Protein AF-A0A9P7Y951-F1 (afdb_monomer)

Structure (mmCIF, N/CA/C/O backbone):
data_AF-A0A9P7Y951-F1
#
_entry.id   AF-A0A9P7Y951-F1
#
loop_
_atom_site.group_PDB
_atom_site.id
_atom_site.type_symbol
_atom_site.label_atom_id
_atom_site.label_alt_id
_atom_site.label_comp_id
_atom_site.label_asym_id
_atom_site.label_entity_id
_atom_site.label_seq_id
_atom_site.pdbx_PDB_ins_code
_atom_site.Cartn_x
_atom_site.Cartn_y
_atom_site.Cartn_z
_atom_site.occupancy
_atom_site.B_iso_or_equiv
_atom_site.auth_seq_id
_atom_site.auth_comp_id
_atom_site.auth_asym_id
_atom_site.auth_atom_id
_atom_site.pdbx_PDB_model_num
ATOM 1 N N . MET A 1 1 ? -30.901 -18.298 35.289 1.00 34.69 1 MET A N 1
ATOM 2 C CA . MET A 1 1 ? -30.938 -18.881 33.930 1.00 34.69 1 MET A CA 1
ATOM 3 C C . MET A 1 1 ? -29.779 -18.284 33.144 1.00 34.69 1 MET A C 1
ATOM 5 O O . MET A 1 1 ? -29.754 -17.078 32.960 1.00 34.69 1 MET A O 1
ATOM 9 N N . ARG A 1 2 ? -28.757 -19.088 32.827 1.00 27.09 2 ARG A N 1
ATOM 10 C CA . ARG A 1 2 ? -27.560 -18.671 32.074 1.00 27.09 2 ARG A CA 1
ATOM 11 C C . ARG A 1 2 ? -27.831 -18.859 30.575 1.00 27.09 2 ARG A C 1
ATOM 13 O O . ARG A 1 2 ? -28.238 -19.965 30.222 1.00 27.09 2 ARG A O 1
ATOM 20 N N . PRO A 1 3 ? -27.599 -17.866 29.703 1.00 32.34 3 PRO A N 1
ATOM 21 C CA . PRO A 1 3 ? -27.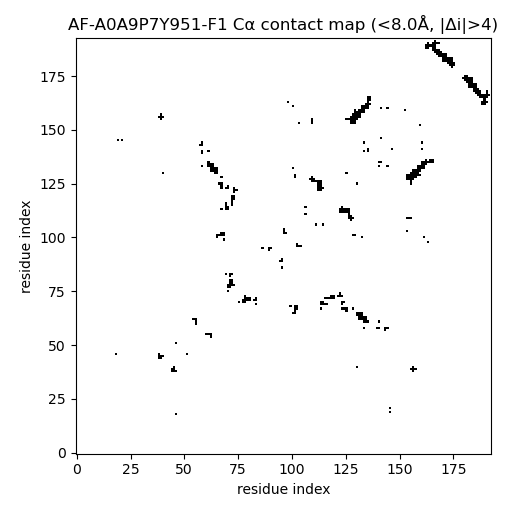638 -18.099 28.268 1.00 32.34 3 PRO A CA 1
ATOM 22 C C . PRO A 1 3 ? -26.341 -18.799 27.837 1.00 32.34 3 PRO A C 1
ATOM 24 O O . PRO A 1 3 ? -25.239 -18.321 28.103 1.00 32.34 3 PRO A O 1
ATOM 27 N N . GLN A 1 4 ? -26.487 -19.973 27.226 1.00 32.53 4 GLN A N 1
ATOM 28 C CA . GLN A 1 4 ? -25.408 -20.712 26.576 1.00 32.53 4 GLN A CA 1
ATOM 29 C C . GLN A 1 4 ? -25.112 -20.057 25.221 1.00 32.53 4 GLN A C 1
ATOM 31 O O . GLN A 1 4 ? -25.974 -20.010 24.348 1.00 32.53 4 GLN A O 1
ATOM 36 N N . LEU A 1 5 ? -23.890 -19.553 25.053 1.00 33.91 5 LEU A N 1
ATOM 37 C CA . LEU A 1 5 ? -23.330 -19.188 23.754 1.00 33.91 5 LEU A CA 1
ATOM 38 C C . LEU A 1 5 ? -22.872 -20.477 23.059 1.00 33.91 5 LEU A C 1
ATOM 40 O O . LEU A 1 5 ? -21.947 -21.136 23.532 1.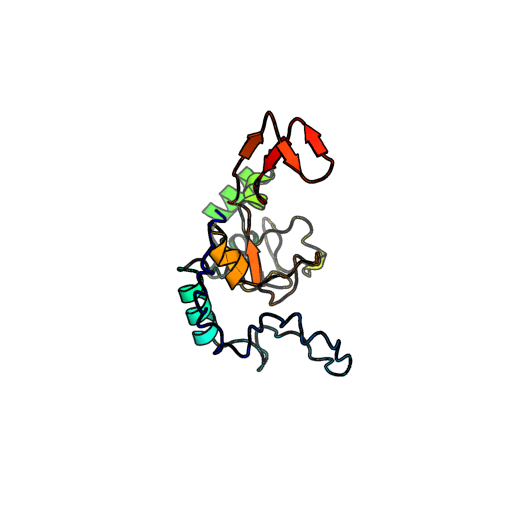00 33.91 5 LEU A O 1
ATOM 44 N N . LEU A 1 6 ? -23.525 -20.844 21.954 1.00 27.81 6 LEU A N 1
ATOM 45 C CA . LEU A 1 6 ? -22.989 -21.841 21.027 1.00 27.81 6 LEU A CA 1
ATOM 46 C C . LEU A 1 6 ? -21.744 -21.258 20.335 1.00 27.81 6 LEU A C 1
ATOM 48 O O . LEU A 1 6 ? -21.840 -20.174 19.754 1.00 27.81 6 LEU A O 1
ATOM 52 N N . PRO A 1 7 ? -20.596 -21.955 20.332 1.00 35.00 7 PRO A N 1
ATOM 53 C CA . PRO A 1 7 ? -19.464 -21.545 19.524 1.00 35.00 7 PRO A CA 1
ATOM 54 C C . PRO A 1 7 ? -19.737 -21.934 18.066 1.00 35.00 7 PRO A C 1
ATOM 56 O O . PRO A 1 7 ? -19.790 -23.113 17.712 1.00 35.00 7 PRO A O 1
ATOM 59 N N . LEU A 1 8 ? -19.919 -20.927 17.212 1.00 29.33 8 LEU A N 1
ATOM 60 C CA . LEU A 1 8 ? -19.879 -21.075 15.760 1.00 29.33 8 LEU A CA 1
ATOM 61 C C . LEU A 1 8 ? -18.427 -21.378 15.353 1.00 29.33 8 LEU A C 1
ATOM 63 O O . LEU A 1 8 ? -17.641 -20.485 15.048 1.00 29.33 8 LEU A O 1
ATOM 67 N N . PHE A 1 9 ? -18.052 -22.655 15.378 1.00 33.31 9 PHE A N 1
ATOM 68 C CA . PHE A 1 9 ? -16.837 -23.131 14.727 1.00 33.31 9 PHE A CA 1
ATOM 69 C C . PHE A 1 9 ? -17.078 -23.166 13.213 1.00 33.31 9 PHE A C 1
ATOM 71 O O . PHE A 1 9 ? -17.487 -24.184 12.659 1.00 33.31 9 PHE A O 1
ATOM 78 N N . LEU A 1 10 ? -16.840 -22.042 12.530 1.00 31.94 10 LEU A N 1
ATOM 79 C CA . LEU A 1 10 ? -16.632 -22.063 11.084 1.00 31.94 10 LEU A CA 1
ATOM 80 C C . LEU A 1 10 ? -15.207 -22.575 10.838 1.00 31.94 10 LEU A C 1
ATOM 82 O O . LEU A 1 10 ? -14.229 -21.850 11.015 1.00 31.94 10 LEU A O 1
ATOM 86 N N . ALA A 1 11 ? -15.091 -23.853 10.482 1.00 34.53 11 ALA A N 1
ATOM 87 C CA . ALA A 1 11 ? -13.836 -24.459 10.066 1.00 34.53 11 ALA A CA 1
ATOM 88 C C . ALA A 1 11 ? -13.322 -23.757 8.796 1.00 34.53 11 ALA A C 1
ATOM 90 O O . ALA A 1 11 ? -13.906 -23.868 7.718 1.00 34.53 11 ALA A O 1
ATOM 91 N N . LEU A 1 12 ? -12.233 -23.001 8.940 1.00 42.88 12 LEU A N 1
ATOM 92 C CA . LEU A 1 12 ? -11.507 -22.371 7.844 1.00 42.88 12 LEU A CA 1
ATOM 93 C C . LEU A 1 12 ? -10.755 -23.447 7.050 1.00 42.88 12 LEU A C 1
ATOM 95 O O . LEU A 1 12 ? -9.856 -24.109 7.565 1.00 42.88 12 LEU A O 1
ATOM 99 N N . TYR A 1 13 ? -11.102 -23.593 5.773 1.00 41.41 13 TYR A N 1
ATOM 100 C CA . TYR A 1 13 ? -10.432 -24.461 4.799 1.00 41.41 13 TYR A CA 1
ATOM 101 C C . TYR A 1 13 ? -9.087 -23.837 4.354 1.00 41.41 13 TYR A C 1
ATOM 103 O O . TYR A 1 13 ? -8.896 -23.492 3.193 1.00 41.41 13 TYR A O 1
ATOM 111 N N . ILE A 1 14 ? -8.169 -23.609 5.301 1.00 45.72 14 ILE A N 1
ATOM 112 C CA . ILE A 1 14 ? -6.809 -23.077 5.054 1.00 45.72 14 ILE A CA 1
ATOM 113 C C . ILE A 1 14 ? -5.749 -24.194 5.151 1.00 45.72 14 ILE A C 1
ATOM 115 O O . ILE A 1 14 ? -4.610 -24.014 4.734 1.00 45.72 14 ILE A O 1
ATOM 119 N N . GLY A 1 15 ? -6.126 -25.398 5.599 1.00 36.97 15 GLY A N 1
ATOM 120 C CA . GLY A 1 15 ? -5.221 -26.538 5.824 1.00 36.97 15 GLY A CA 1
ATOM 121 C C . GLY A 1 15 ? -4.520 -27.128 4.590 1.00 36.97 15 GLY A C 1
ATOM 122 O O . GLY A 1 15 ? -3.897 -28.177 4.703 1.00 36.97 15 GLY A O 1
ATOM 123 N N . SER A 1 16 ? -4.615 -26.497 3.418 1.00 43.53 16 SER A N 1
ATOM 124 C CA . SER A 1 16 ? -3.981 -26.956 2.172 1.00 43.53 16 SER A CA 1
ATOM 125 C C . SER A 1 16 ? -2.861 -26.035 1.670 1.00 43.53 16 SER A C 1
ATOM 127 O O . SER A 1 16 ? -2.314 -26.291 0.602 1.00 43.53 16 SER A O 1
ATOM 129 N N . PHE A 1 17 ? -2.498 -24.986 2.417 1.00 43.00 17 PHE A N 1
ATOM 130 C CA . PHE A 1 17 ? -1.359 -24.123 2.093 1.00 43.00 17 PHE A CA 1
ATOM 131 C C . PHE A 1 17 ? -0.157 -24.459 2.973 1.00 43.00 17 PHE A C 1
ATOM 133 O O . PHE A 1 17 ? 0.019 -23.898 4.049 1.00 43.00 17 PHE A O 1
ATOM 140 N N . SER A 1 18 ? 0.728 -25.325 2.487 1.00 46.78 18 SER A N 1
ATOM 141 C CA . SER A 1 18 ? 1.999 -25.634 3.162 1.00 46.78 18 SER A CA 1
ATOM 142 C C . SER A 1 18 ? 2.917 -24.407 3.309 1.00 46.78 18 SER A C 1
ATOM 144 O O . SER A 1 18 ? 3.840 -24.427 4.118 1.00 46.78 18 SER A O 1
ATOM 146 N N . ALA A 1 19 ? 2.666 -23.345 2.531 1.00 48.53 19 ALA A N 1
ATOM 147 C CA . ALA A 1 19 ? 3.411 -22.086 2.548 1.00 48.53 19 ALA A CA 1
ATOM 148 C C . ALA A 1 19 ? 2.874 -21.047 3.555 1.00 48.53 19 ALA A C 1
ATOM 150 O O . ALA A 1 19 ? 3.566 -20.073 3.842 1.00 48.53 19 ALA A O 1
ATOM 151 N N . ILE A 1 20 ? 1.663 -21.233 4.099 1.00 46.69 20 ILE A N 1
ATOM 152 C CA . ILE A 1 20 ? 1.046 -20.316 5.070 1.00 46.69 20 ILE A CA 1
ATOM 153 C C . ILE A 1 20 ? 0.561 -21.146 6.261 1.00 46.69 20 ILE A C 1
ATOM 155 O O . ILE A 1 20 ? -0.566 -21.634 6.296 1.00 46.69 20 ILE A O 1
ATOM 159 N N . SER A 1 21 ? 1.438 -21.314 7.249 1.00 46.25 21 SER A N 1
ATOM 160 C CA . SER A 1 21 ? 1.095 -21.946 8.522 1.00 46.25 21 SER A CA 1
ATOM 161 C C . SER A 1 21 ? 0.594 -20.884 9.499 1.00 46.25 21 SER A C 1
ATOM 163 O O . SER A 1 21 ? 1.370 -20.047 9.958 1.00 46.25 21 SER A O 1
ATOM 165 N N . LEU A 1 22 ? -0.684 -20.941 9.879 1.00 50.56 22 LEU A N 1
ATOM 166 C CA . LEU A 1 22 ? -1.144 -20.292 11.108 1.00 50.56 22 LEU A CA 1
ATOM 167 C C . LEU A 1 22 ? -0.547 -21.077 12.282 1.00 50.56 22 LEU A C 1
ATOM 169 O O . LEU A 1 22 ? -0.779 -22.276 12.406 1.00 50.56 22 LEU A O 1
ATOM 173 N N . GLY A 1 23 ? 0.292 -20.424 13.088 1.00 43.56 23 GLY A N 1
ATOM 174 C CA . GLY A 1 23 ? 0.972 -21.070 14.209 1.00 43.56 23 GLY A CA 1
ATOM 175 C C . GLY A 1 23 ? -0.027 -21.634 15.221 1.00 43.56 23 GLY A C 1
ATOM 176 O O . GLY A 1 23 ? -0.889 -20.909 15.716 1.00 43.56 23 GLY A O 1
ATOM 177 N N . ASP A 1 24 ? 0.101 -22.920 15.539 1.00 49.53 24 ASP A N 1
ATOM 178 C CA . ASP A 1 24 ? -0.623 -23.545 16.641 1.00 49.53 24 ASP A CA 1
ATOM 179 C C . ASP A 1 24 ? 0.005 -23.089 17.967 1.00 49.53 24 ASP A C 1
ATOM 181 O O . ASP A 1 24 ? 1.160 -23.399 18.270 1.00 49.53 24 ASP A O 1
ATOM 185 N N . ALA A 1 25 ? -0.761 -22.340 18.764 1.00 52.44 25 ALA A N 1
ATOM 186 C CA . ALA A 1 25 ? -0.324 -21.821 20.059 1.00 52.44 25 ALA A CA 1
ATOM 187 C C . ALA A 1 25 ? 0.068 -22.934 21.052 1.00 52.44 25 ALA A C 1
ATOM 189 O O . ALA A 1 25 ? 0.839 -22.685 21.978 1.00 52.44 25 ALA A O 1
ATOM 190 N N . SER A 1 26 ? -0.424 -24.161 20.852 1.00 56.03 26 SER A N 1
ATOM 191 C CA . SER A 1 26 ? -0.078 -25.331 21.666 1.00 56.03 26 SER A CA 1
ATOM 192 C C . SER A 1 26 ? 1.199 -26.050 21.202 1.00 56.03 26 SER A C 1
ATOM 194 O O . SER A 1 26 ? 1.783 -26.822 21.963 1.00 56.03 26 SER A O 1
ATOM 196 N N . ALA A 1 27 ? 1.691 -25.735 19.998 1.00 51.44 27 ALA A N 1
ATOM 197 C CA . ALA A 1 27 ? 2.902 -26.293 19.397 1.00 51.44 27 ALA A CA 1
ATOM 198 C C . ALA A 1 27 ? 4.111 -25.344 19.475 1.00 51.44 27 ALA A C 1
ATOM 200 O O . ALA A 1 27 ? 5.072 -25.512 18.725 1.00 51.44 27 ALA A O 1
ATOM 201 N N . ALA A 1 28 ? 4.094 -24.359 20.383 1.00 43.28 28 ALA A N 1
ATOM 202 C CA . ALA A 1 28 ? 5.196 -23.426 20.614 1.00 43.28 28 ALA A CA 1
ATOM 203 C C . ALA A 1 28 ? 6.419 -24.113 21.259 1.00 43.28 28 ALA A C 1
ATOM 205 O O . ALA A 1 28 ? 6.837 -23.801 22.372 1.00 43.28 28 ALA A O 1
ATOM 206 N N . ARG A 1 29 ? 7.033 -25.055 20.542 1.00 47.72 29 ARG A N 1
ATOM 207 C CA . ARG A 1 29 ? 8.462 -25.319 20.658 1.00 47.72 29 ARG A CA 1
ATOM 208 C C . ARG A 1 29 ? 9.134 -24.414 19.640 1.00 47.72 29 ARG A C 1
ATOM 210 O O . ARG A 1 29 ? 8.972 -24.602 18.439 1.00 47.72 29 ARG A O 1
ATOM 217 N N . LEU A 1 30 ? 9.874 -23.422 20.127 1.00 47.62 30 LEU A N 1
ATOM 218 C CA . LEU A 1 30 ? 10.858 -22.715 19.315 1.00 47.62 30 LEU A CA 1
ATOM 219 C C . LEU A 1 30 ? 11.933 -23.729 18.928 1.00 47.62 30 LEU A C 1
ATOM 221 O O . LEU A 1 30 ? 12.923 -23.904 19.635 1.00 47.62 30 LEU A O 1
ATOM 225 N N . ASP A 1 31 ? 11.706 -24.443 17.832 1.00 47.62 31 ASP A N 1
ATOM 226 C CA . ASP A 1 31 ? 12.719 -25.306 17.260 1.00 47.62 31 ASP A CA 1
ATOM 227 C C . ASP A 1 31 ? 13.760 -24.414 16.573 1.00 47.62 31 ASP A C 1
ATOM 229 O O . ASP A 1 31 ? 13.664 -24.063 15.398 1.00 47.62 31 ASP A O 1
ATOM 233 N N . HIS A 1 32 ? 14.758 -23.982 17.346 1.00 52.97 32 HIS A N 1
ATOM 234 C CA . HIS A 1 32 ? 15.918 -23.225 16.866 1.00 52.97 32 HIS A CA 1
ATOM 235 C C . HIS A 1 32 ? 16.763 -23.997 15.825 1.00 52.97 32 HIS A C 1
ATOM 237 O O . HIS A 1 32 ? 17.7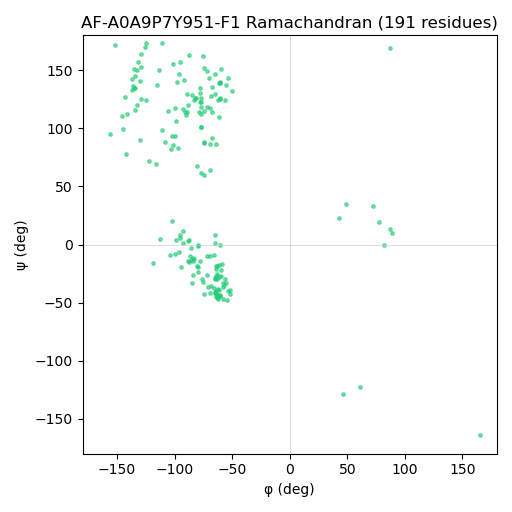59 -23.464 15.332 1.00 52.97 32 HIS A O 1
ATOM 243 N N . ALA A 1 33 ? 16.385 -25.233 15.469 1.00 52.41 33 ALA A N 1
ATOM 244 C CA . ALA A 1 33 ? 17.090 -26.079 14.513 1.00 52.41 33 ALA A CA 1
ATOM 245 C C . ALA A 1 33 ? 16.751 -25.813 13.030 1.00 52.41 33 ALA A C 1
ATOM 247 O O . ALA A 1 33 ? 17.502 -26.259 12.163 1.00 52.41 33 ALA A O 1
ATOM 248 N N . ARG A 1 34 ? 15.698 -25.053 12.695 1.00 55.34 34 ARG A N 1
ATOM 249 C CA . ARG A 1 34 ? 15.402 -24.661 11.301 1.00 55.34 34 ARG A CA 1
ATOM 250 C C . ARG A 1 34 ? 15.845 -23.225 11.021 1.00 55.34 34 ARG A C 1
ATOM 252 O O . ARG A 1 34 ? 15.061 -22.285 11.087 1.00 55.34 34 ARG A O 1
ATOM 259 N N . ARG A 1 35 ? 17.117 -23.046 10.650 1.00 57.97 35 ARG A N 1
ATOM 260 C CA . ARG A 1 35 ? 17.573 -21.822 9.959 1.00 57.97 35 ARG A CA 1
ATOM 261 C C . ARG A 1 35 ? 17.161 -21.881 8.486 1.00 57.97 35 ARG A C 1
ATOM 263 O O . ARG A 1 35 ? 18.012 -21.948 7.604 1.00 57.97 35 ARG A O 1
ATOM 270 N N . GLU A 1 36 ? 15.864 -21.937 8.215 1.00 70.00 36 GLU A N 1
ATOM 271 C CA . GLU A 1 36 ? 15.370 -21.847 6.843 1.00 70.00 36 GLU A CA 1
ATOM 272 C C . GLU A 1 36 ? 15.270 -20.373 6.449 1.00 70.00 36 GLU A C 1
ATOM 274 O O . GLU A 1 36 ? 14.658 -19.564 7.146 1.00 70.00 36 GLU A O 1
ATOM 279 N N . CYS A 1 37 ? 15.929 -20.008 5.349 1.00 75.38 37 CYS A N 1
ATOM 280 C CA . CYS A 1 37 ? 15.815 -18.671 4.779 1.00 75.38 37 CYS A CA 1
ATOM 281 C C . CYS A 1 37 ? 14.383 -18.434 4.287 1.00 75.38 37 CYS A C 1
ATOM 283 O O . CYS A 1 37 ? 13.741 -19.350 3.765 1.00 75.38 37 CYS A O 1
ATOM 285 N N . ARG A 1 38 ? 13.908 -17.187 4.389 1.00 75.75 38 ARG A N 1
ATOM 286 C CA . ARG A 1 38 ? 12.634 -16.788 3.781 1.00 75.75 38 ARG A CA 1
ATOM 287 C C . ARG A 1 38 ? 12.667 -17.010 2.265 1.00 75.75 38 ARG A C 1
ATOM 289 O O . ARG A 1 38 ? 13.726 -16.971 1.633 1.00 75.75 38 ARG A O 1
ATOM 296 N N . ALA A 1 39 ? 11.494 -17.267 1.695 1.00 82.00 39 ALA A N 1
ATOM 297 C CA . ALA A 1 39 ? 11.317 -17.360 0.253 1.00 82.00 39 ALA A CA 1
ATOM 298 C C . ALA A 1 39 ? 11.680 -16.032 -0.423 1.00 82.00 39 ALA A C 1
ATOM 300 O O . ALA A 1 39 ? 11.336 -14.971 0.089 1.00 82.00 39 ALA A O 1
ATOM 301 N N . GLN A 1 40 ? 12.364 -16.097 -1.568 1.00 81.19 40 GLN A N 1
ATOM 302 C CA . GLN A 1 40 ? 12.766 -14.913 -2.334 1.00 81.19 40 GLN A CA 1
ATOM 303 C C . GLN A 1 40 ? 12.379 -15.054 -3.810 1.00 81.19 40 GLN A C 1
ATOM 305 O O . GLN A 1 40 ? 12.567 -16.139 -4.368 1.00 81.19 40 GLN A O 1
ATOM 310 N N . PRO A 1 41 ? 11.913 -13.980 -4.475 1.00 83.50 41 PRO A N 1
ATOM 311 C CA . PRO A 1 41 ? 11.610 -13.986 -5.899 1.00 83.50 41 PRO A CA 1
ATOM 312 C C . PRO A 1 41 ? 12.763 -14.561 -6.726 1.00 83.50 41 PRO A C 1
ATOM 314 O O . PRO A 1 41 ? 13.927 -14.209 -6.536 1.00 83.50 41 PRO A O 1
ATOM 317 N N . GLY A 1 42 ? 12.438 -15.475 -7.640 1.00 83.25 42 GLY A N 1
ATOM 318 C CA . GLY A 1 42 ? 13.422 -16.144 -8.498 1.00 83.25 42 GLY A CA 1
ATOM 319 C C . GLY A 1 42 ? 14.158 -17.329 -7.855 1.00 83.25 42 GLY A C 1
ATOM 320 O O . GLY A 1 42 ? 14.976 -17.960 -8.523 1.00 83.25 42 GLY A O 1
ATOM 321 N N . LYS A 1 43 ? 13.881 -17.674 -6.590 1.00 84.75 43 LYS A N 1
ATOM 322 C CA . LYS A 1 43 ? 14.355 -18.917 -5.957 1.00 84.75 43 LYS A CA 1
ATOM 323 C C . LYS A 1 43 ? 13.300 -20.020 -6.045 1.00 84.75 43 LYS A C 1
ATOM 325 O O . LYS A 1 43 ? 12.110 -19.752 -6.154 1.00 84.75 43 LYS A O 1
ATOM 330 N N . ALA A 1 44 ? 13.741 -21.274 -5.946 1.00 84.44 44 ALA A N 1
ATOM 331 C CA . ALA A 1 44 ? 12.861 -22.445 -6.030 1.00 84.44 44 ALA A CA 1
ATOM 332 C C . ALA A 1 44 ? 11.831 -22.535 -4.887 1.00 84.44 44 ALA A C 1
ATOM 334 O O . ALA A 1 44 ? 10.819 -23.206 -5.035 1.00 84.44 44 ALA A O 1
ATOM 335 N N . ASN A 1 45 ? 12.086 -21.869 -3.756 1.00 81.31 45 ASN A N 1
ATOM 336 C CA . ASN A 1 45 ? 11.161 -21.787 -2.625 1.00 81.31 45 ASN A CA 1
ATOM 337 C C . ASN A 1 45 ? 10.160 -20.620 -2.741 1.00 81.31 45 ASN A C 1
ATOM 339 O O . ASN A 1 45 ? 9.404 -20.389 -1.801 1.00 81.31 45 ASN A O 1
ATOM 343 N N . TRP A 1 46 ? 10.168 -19.869 -3.849 1.00 84.81 46 TRP A N 1
ATOM 344 C CA . TRP A 1 46 ? 9.195 -18.810 -4.108 1.00 84.81 46 TRP A CA 1
ATOM 345 C C . TRP A 1 46 ? 7.862 -19.391 -4.585 1.00 84.81 46 TRP A C 1
ATOM 347 O O . TRP A 1 46 ? 7.884 -20.238 -5.483 1.00 84.81 46 TRP A O 1
ATOM 357 N N . PRO A 1 47 ? 6.713 -18.921 -4.061 1.00 86.94 47 PRO A N 1
ATOM 358 C CA . PRO A 1 47 ? 5.425 -19.433 -4.495 1.00 86.94 47 PRO A CA 1
ATOM 359 C C . PRO A 1 47 ? 5.192 -19.199 -5.987 1.00 86.94 47 PRO A C 1
ATOM 361 O O . PRO A 1 47 ? 5.517 -18.134 -6.533 1.00 86.94 47 PRO A O 1
ATOM 364 N N . VAL A 1 48 ? 4.607 -20.194 -6.648 1.00 89.69 48 VAL A N 1
ATOM 365 C CA . VAL A 1 48 ? 4.286 -20.114 -8.078 1.00 89.69 48 VAL A CA 1
ATOM 366 C C . VAL A 1 48 ? 3.062 -19.227 -8.315 1.00 89.69 48 VAL A C 1
ATOM 368 O O . VAL A 1 48 ? 2.271 -18.960 -7.410 1.00 89.69 48 VAL A O 1
ATOM 371 N N . ALA A 1 49 ? 2.867 -18.773 -9.555 1.00 88.81 49 ALA A N 1
ATOM 372 C CA . ALA A 1 49 ? 1.762 -17.877 -9.912 1.00 88.81 49 ALA A CA 1
ATOM 373 C C . ALA A 1 49 ? 0.374 -18.427 -9.521 1.00 88.81 49 ALA A C 1
ATOM 375 O O . ALA A 1 49 ? -0.507 -17.663 -9.132 1.00 88.81 49 ALA A O 1
ATOM 376 N N . GLU A 1 50 ? 0.181 -19.749 -9.571 1.00 89.12 50 GLU A N 1
ATOM 377 C CA . GLU A 1 50 ? -1.070 -20.389 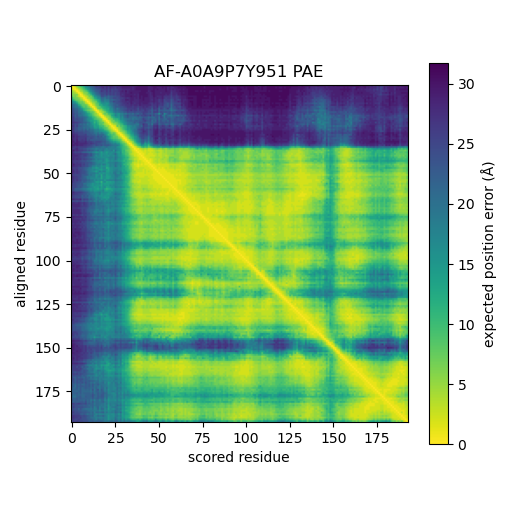-9.149 1.00 89.12 50 GLU A CA 1
ATOM 378 C C . GLU A 1 50 ? -1.326 -20.233 -7.640 1.00 89.12 50 GLU A C 1
ATOM 380 O O . GLU A 1 50 ? -2.460 -20.005 -7.223 1.00 89.12 50 GLU A O 1
ATOM 385 N N . GLU A 1 51 ? -0.288 -20.298 -6.805 1.00 86.38 51 GLU A N 1
ATOM 386 C CA . GLU A 1 51 ? -0.415 -20.112 -5.354 1.00 86.38 51 GLU A CA 1
ATOM 387 C C . GLU A 1 51 ? -0.766 -18.661 -5.015 1.00 86.38 51 GLU A C 1
ATOM 389 O O . GLU A 1 51 ? -1.672 -18.417 -4.215 1.00 86.38 51 GLU A O 1
ATOM 394 N N . TRP A 1 52 ? -0.137 -17.699 -5.698 1.00 88.88 52 TRP A N 1
ATOM 395 C CA . TRP A 1 52 ? -0.506 -16.284 -5.601 1.00 88.88 52 TRP A CA 1
ATOM 396 C C . TRP A 1 52 ? -1.937 -16.026 -6.079 1.00 88.88 52 TRP A C 1
ATOM 398 O O . TRP A 1 52 ? -2.664 -15.252 -5.459 1.00 88.88 52 TRP A O 1
ATOM 408 N N . SER A 1 53 ? -2.381 -16.712 -7.135 1.00 90.06 53 SER A N 1
ATOM 409 C CA . SER A 1 53 ? -3.764 -16.635 -7.613 1.00 90.06 53 SER A CA 1
ATOM 410 C C . SER A 1 53 ? -4.752 -17.156 -6.567 1.00 90.06 53 SER A C 1
ATOM 412 O O . SER A 1 53 ? -5.736 -16.481 -6.261 1.00 90.06 53 SER A O 1
ATOM 414 N N . LYS A 1 54 ? -4.465 -18.301 -5.934 1.00 87.69 54 LYS A N 1
ATOM 415 C CA . LYS A 1 54 ? -5.302 -18.841 -4.851 1.00 87.69 54 LYS A CA 1
ATOM 416 C C . LYS A 1 54 ? -5.366 -17.894 -3.650 1.00 87.69 54 LYS A C 1
ATOM 418 O O . LYS A 1 54 ? -6.444 -17.716 -3.081 1.00 87.69 54 LYS A O 1
ATOM 423 N N . LEU A 1 55 ? -4.251 -17.251 -3.289 1.00 85.75 55 LEU A N 1
ATOM 424 C CA . LEU A 1 55 ? -4.237 -16.204 -2.264 1.00 85.75 55 LEU A CA 1
ATOM 425 C C . LEU A 1 55 ? -5.096 -15.004 -2.685 1.00 85.75 55 LEU A C 1
ATOM 427 O O . LEU A 1 55 ? -5.896 -14.513 -1.897 1.00 85.75 55 LEU A O 1
ATOM 431 N N . ASN A 1 56 ? -4.998 -14.560 -3.937 1.00 91.00 56 ASN A N 1
ATOM 432 C CA . ASN A 1 56 ? -5.811 -13.452 -4.426 1.00 91.00 56 ASN A CA 1
ATOM 433 C C . ASN A 1 56 ? -7.316 -13.767 -4.348 1.00 91.00 56 ASN A C 1
ATOM 435 O O . ASN A 1 56 ? -8.104 -12.952 -3.868 1.00 91.00 56 ASN A O 1
ATOM 439 N N . VAL A 1 57 ? -7.716 -14.984 -4.732 1.00 90.44 57 VAL A N 1
ATOM 440 C CA . VAL A 1 57 ? -9.097 -15.472 -4.585 1.00 90.44 57 VAL A CA 1
ATOM 441 C C . VAL A 1 57 ? -9.514 -15.489 -3.113 1.00 90.44 57 VAL A C 1
ATOM 443 O O . VAL A 1 57 ? -10.599 -15.014 -2.772 1.00 90.44 57 VAL A O 1
ATOM 446 N N . SER A 1 58 ? -8.653 -15.975 -2.213 1.00 86.25 58 SER A N 1
ATOM 447 C CA . SER A 1 58 ? -8.960 -16.008 -0.779 1.00 86.25 58 SER A CA 1
ATOM 448 C C . SER A 1 58 ? -9.099 -14.603 -0.181 1.00 86.25 58 SER A C 1
ATOM 450 O O . SER A 1 58 ? -9.907 -14.413 0.727 1.00 86.25 58 SER A O 1
ATOM 452 N N . LEU A 1 59 ? -8.396 -13.606 -0.719 1.00 86.94 59 LEU A N 1
ATOM 453 C CA . LEU A 1 59 ? -8.459 -12.196 -0.321 1.00 86.94 59 LEU A CA 1
ATOM 454 C C . LEU A 1 59 ? -9.580 -11.401 -1.014 1.00 86.94 59 LEU A C 1
ATOM 456 O O . LEU A 1 59 ? -9.781 -10.229 -0.692 1.00 86.94 59 LEU A O 1
ATOM 460 N N . GLY A 1 60 ? -10.329 -12.030 -1.925 1.00 89.31 60 GLY A N 1
ATOM 461 C CA . GLY A 1 60 ? -11.402 -11.378 -2.676 1.00 89.31 60 GLY A CA 1
ATOM 462 C C . GLY A 1 60 ? -10.896 -10.394 -3.733 1.00 89.31 60 GLY A C 1
ATOM 463 O O . GLY A 1 60 ? -11.545 -9.381 -3.966 1.00 89.31 60 GLY A O 1
ATOM 464 N N . GLY A 1 61 ? -9.738 -10.659 -4.344 1.00 90.81 61 GLY A N 1
ATOM 465 C CA . GLY A 1 61 ? -9.163 -9.803 -5.388 1.00 90.81 61 GLY A CA 1
ATOM 466 C C . GLY A 1 61 ? -8.259 -8.678 -4.873 1.00 90.81 61 GLY A C 1
ATOM 467 O O . GLY A 1 61 ? -7.907 -7.788 -5.637 1.00 90.81 61 GLY A O 1
ATOM 468 N N . ALA A 1 62 ? -7.902 -8.686 -3.586 1.00 91.00 62 ALA A N 1
ATOM 469 C CA . ALA A 1 62 ? -7.159 -7.598 -2.948 1.00 91.00 62 ALA A CA 1
ATOM 470 C C . ALA A 1 62 ? -5.624 -7.709 -3.042 1.00 91.00 62 ALA A C 1
ATOM 472 O O . ALA A 1 62 ? -4.920 -6.888 -2.452 1.00 91.00 62 ALA A O 1
ATOM 473 N N . LEU A 1 63 ? -5.092 -8.721 -3.734 1.00 90.50 63 LEU A N 1
ATOM 474 C CA . LEU A 1 63 ? -3.652 -8.877 -3.927 1.00 90.50 63 LEU A CA 1
ATOM 475 C C . LEU A 1 63 ? -3.173 -8.002 -5.097 1.00 90.50 63 LEU A C 1
ATOM 477 O O . LEU A 1 63 ? -3.672 -8.111 -6.214 1.00 90.50 63 LEU A O 1
ATOM 481 N N . LEU A 1 64 ? -2.169 -7.174 -4.835 1.00 91.00 64 LEU A N 1
ATOM 482 C CA . LEU A 1 64 ? -1.526 -6.255 -5.764 1.00 91.00 64 LEU A CA 1
ATOM 483 C C . LEU A 1 64 ? -0.074 -6.677 -6.020 1.00 91.00 64 LEU A C 1
ATOM 485 O O . LEU A 1 64 ? 0.599 -7.205 -5.133 1.00 91.00 64 LEU A O 1
ATOM 489 N N . GLN A 1 65 ? 0.419 -6.361 -7.214 1.00 89.69 65 GLN A N 1
ATOM 490 C CA . GLN A 1 65 ? 1.836 -6.409 -7.588 1.00 89.69 65 GLN A CA 1
ATOM 491 C C . GLN A 1 65 ? 2.273 -5.011 -8.058 1.00 89.69 65 GLN A C 1
ATOM 493 O O . GLN A 1 65 ? 2.400 -4.778 -9.262 1.00 89.69 65 GLN A O 1
ATOM 498 N N . PRO A 1 66 ? 2.406 -4.036 -7.142 1.00 88.50 66 PRO A N 1
ATOM 499 C CA . PRO A 1 66 ? 2.778 -2.684 -7.528 1.00 88.50 66 PRO A CA 1
ATOM 500 C C . PRO A 1 66 ? 4.253 -2.618 -7.948 1.00 88.50 66 PRO A C 1
ATOM 502 O O . PRO A 1 66 ? 5.100 -3.358 -7.440 1.00 88.50 66 PRO A O 1
ATOM 505 N N . SER A 1 67 ? 4.550 -1.702 -8.867 1.00 89.19 67 SER A N 1
ATOM 506 C CA . SER A 1 67 ? 5.915 -1.316 -9.242 1.00 89.19 67 SER A CA 1
ATOM 507 C C . SER A 1 67 ? 6.285 0.006 -8.567 1.00 89.19 67 SER A C 1
ATOM 509 O O . SER A 1 67 ? 5.373 0.752 -8.210 1.00 89.19 67 SER A O 1
ATOM 511 N N . PRO A 1 68 ? 7.581 0.308 -8.344 1.00 88.81 68 PRO A N 1
ATOM 512 C CA . PRO A 1 68 ? 7.984 1.520 -7.632 1.00 88.81 68 PRO A CA 1
ATOM 513 C C . PRO A 1 68 ? 7.404 2.769 -8.291 1.00 88.81 68 PRO A C 1
ATOM 515 O O . PRO A 1 68 ? 7.468 2.890 -9.510 1.00 88.81 68 PRO A O 1
ATOM 518 N N . LEU A 1 69 ? 6.905 3.715 -7.493 1.00 87.75 69 LEU A N 1
ATOM 519 C CA . LEU A 1 69 ? 6.308 4.963 -7.986 1.00 87.75 69 LEU A CA 1
ATOM 520 C C . LEU A 1 69 ? 7.233 5.711 -8.964 1.00 87.75 69 LEU A C 1
ATOM 522 O O . LEU A 1 69 ? 6.812 6.205 -10.006 1.00 87.75 69 LEU A O 1
ATOM 526 N N . ALA A 1 70 ? 8.537 5.722 -8.675 1.00 88.44 70 ALA A N 1
ATOM 527 C CA . ALA A 1 70 ? 9.533 6.353 -9.532 1.00 88.44 70 ALA A CA 1
ATOM 528 C C . ALA A 1 70 ? 9.761 5.627 -10.875 1.00 88.44 70 ALA A C 1
ATOM 530 O O . ALA A 1 70 ? 10.414 6.197 -11.743 1.00 88.44 70 ALA A O 1
ATOM 531 N N . ALA A 1 71 ? 9.228 4.419 -11.096 1.00 90.06 71 ALA A N 1
ATOM 532 C CA . ALA A 1 71 ? 9.391 3.674 -12.350 1.00 90.06 71 ALA A CA 1
ATOM 533 C C . ALA A 1 71 ? 8.848 4.435 -13.568 1.00 90.06 71 ALA A C 1
ATOM 535 O O . ALA A 1 71 ? 9.388 4.277 -14.665 1.00 90.06 71 ALA A O 1
ATOM 536 N N . ALA A 1 72 ? 7.859 5.313 -13.360 1.00 90.75 72 ALA A N 1
ATOM 537 C CA . ALA A 1 72 ? 7.293 6.179 -14.391 1.00 90.75 72 ALA A CA 1
ATOM 538 C C . ALA A 1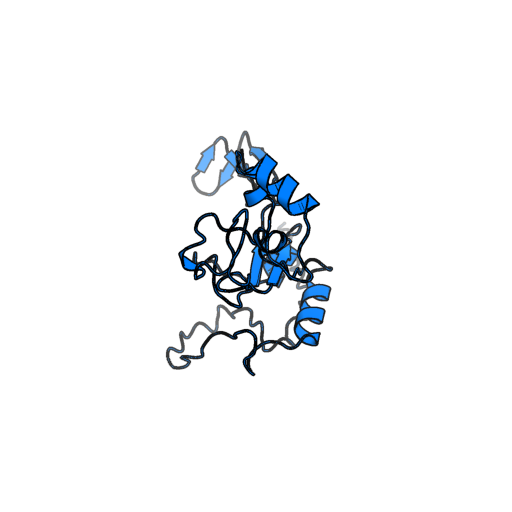 72 ? 8.344 7.062 -15.090 1.00 90.75 72 ALA A C 1
ATOM 540 O O . ALA A 1 72 ? 8.206 7.354 -16.277 1.00 90.75 72 ALA A O 1
ATOM 541 N N . PHE A 1 73 ? 9.419 7.439 -14.386 1.00 88.56 73 PHE A N 1
ATOM 542 C CA . PHE A 1 73 ? 10.480 8.318 -14.895 1.00 88.56 73 PHE A CA 1
ATOM 543 C C . PHE A 1 73 ? 11.489 7.594 -15.794 1.00 88.56 73 PHE A C 1
ATOM 545 O O . PHE A 1 73 ? 12.216 8.229 -16.559 1.00 88.56 73 PHE A O 1
ATOM 552 N N . TYR A 1 74 ? 11.563 6.266 -15.702 1.00 89.81 74 TYR A N 1
ATOM 553 C CA . TYR A 1 74 ? 12.622 5.469 -16.311 1.00 89.81 74 TYR A CA 1
ATOM 554 C C . TYR A 1 74 ? 12.190 4.905 -17.667 1.00 89.81 74 TYR A C 1
ATOM 556 O O . TYR A 1 74 ? 11.028 4.536 -17.830 1.00 89.81 74 TYR A O 1
ATOM 564 N N . PRO A 1 75 ? 13.111 4.759 -18.639 1.00 88.12 75 PRO A N 1
ATOM 565 C CA . PRO A 1 75 ? 12.812 4.157 -19.935 1.00 88.12 75 PRO A CA 1
ATOM 566 C C . PRO A 1 75 ? 12.488 2.661 -19.780 1.00 88.12 75 PRO A C 1
ATOM 568 O O . PRO A 1 75 ? 13.364 1.801 -19.800 1.00 88.12 75 PRO A O 1
ATOM 571 N N . SER A 1 76 ? 11.206 2.354 -19.606 1.00 86.88 76 SER A N 1
ATOM 572 C CA . SER A 1 76 ? 10.670 1.009 -19.398 1.00 86.88 76 SER A CA 1
ATOM 573 C C . SER A 1 76 ? 9.231 0.928 -19.929 1.00 86.88 76 SER A C 1
ATOM 575 O O . SER A 1 76 ? 8.645 1.965 -20.246 1.00 86.88 76 SER A O 1
ATOM 577 N N . PRO A 1 77 ? 8.610 -0.263 -19.993 1.00 89.25 77 PRO A N 1
ATOM 578 C CA . PRO A 1 77 ? 7.179 -0.380 -20.287 1.00 89.25 77 PRO A CA 1
ATOM 579 C C . PRO A 1 77 ? 6.270 0.354 -19.288 1.00 89.25 77 PRO A C 1
ATOM 581 O O . PRO A 1 77 ? 5.105 0.575 -19.589 1.00 89.25 77 PRO A O 1
ATOM 584 N N . LEU A 1 78 ? 6.797 0.710 -18.111 1.00 88.56 78 LEU A N 1
ATOM 585 C CA . LEU A 1 78 ? 6.103 1.463 -17.067 1.00 88.56 78 LEU A CA 1
ATOM 586 C C . LEU A 1 78 ? 6.333 2.978 -17.177 1.00 88.56 78 LEU A C 1
ATOM 588 O O . LEU A 1 78 ? 5.848 3.715 -16.325 1.00 88.56 78 LEU A O 1
ATOM 592 N N . LYS A 1 79 ? 7.090 3.448 -18.183 1.00 89.06 79 LYS A N 1
ATOM 593 C CA . LYS A 1 79 ? 7.321 4.879 -18.397 1.00 89.06 79 LYS A CA 1
ATOM 594 C C . LYS A 1 79 ? 5.989 5.569 -18.688 1.00 89.06 79 LYS A C 1
ATOM 596 O O . LYS A 1 79 ? 5.332 5.232 -19.672 1.00 89.06 79 LYS A O 1
ATOM 601 N N . ASP A 1 80 ? 5.658 6.586 -17.904 1.00 91.69 80 ASP A N 1
ATOM 602 C CA . ASP A 1 80 ? 4.456 7.394 -18.099 1.00 91.69 80 ASP A CA 1
ATOM 603 C C . ASP A 1 80 ? 4.764 8.864 -17.799 1.00 91.69 80 ASP A C 1
ATOM 605 O O . ASP A 1 80 ? 5.054 9.250 -16.668 1.00 91.69 80 ASP A O 1
ATOM 609 N N . GLU A 1 81 ? 4.728 9.698 -18.838 1.00 89.25 81 GLU A N 1
ATOM 610 C CA . GLU A 1 81 ? 5.053 11.123 -18.729 1.00 89.25 81 GLU A CA 1
ATOM 611 C C . GLU A 1 81 ? 3.969 11.918 -17.989 1.00 89.25 81 GLU A C 1
ATOM 613 O O . GLU A 1 81 ? 4.273 12.940 -17.369 1.00 89.25 81 GLU A O 1
ATOM 618 N N . SER A 1 82 ? 2.720 11.447 -18.013 1.00 91.44 82 SER A N 1
ATOM 619 C CA . SER A 1 82 ? 1.623 12.067 -17.270 1.00 91.44 82 SER A CA 1
ATOM 620 C C . SER A 1 82 ? 1.733 11.774 -15.776 1.00 91.44 82 SER A C 1
ATOM 622 O O . SER A 1 82 ? 1.634 12.700 -14.970 1.00 91.44 82 SER A O 1
ATOM 624 N N . GLU A 1 83 ? 2.068 10.533 -15.422 1.00 88.75 83 GLU A N 1
ATOM 625 C CA . GLU A 1 83 ? 2.342 10.117 -14.046 1.00 88.75 83 GLU A CA 1
ATOM 626 C C . GLU A 1 83 ? 3.585 10.832 -13.498 1.00 88.75 83 GLU A C 1
ATOM 628 O O . GLU A 1 83 ? 3.558 11.374 -12.396 1.00 88.75 83 GLU A O 1
ATOM 633 N N . CYS A 1 84 ? 4.655 10.952 -14.297 1.00 88.19 84 CYS A N 1
ATOM 634 C CA . CYS A 1 84 ? 5.829 11.750 -13.925 1.00 88.19 84 CYS A CA 1
ATOM 635 C C . CYS A 1 84 ? 5.448 13.181 -13.559 1.00 88.19 84 CYS A C 1
ATOM 637 O O . CYS A 1 84 ? 5.900 13.711 -12.545 1.00 88.19 84 CYS A O 1
ATOM 639 N N . LYS A 1 85 ? 4.630 13.823 -14.400 1.00 89.12 85 LYS A N 1
ATOM 640 C CA . LYS A 1 85 ? 4.197 15.198 -14.172 1.00 89.12 85 LYS A CA 1
ATOM 641 C C . LYS A 1 85 ? 3.354 15.301 -12.901 1.00 89.12 85 LYS A C 1
ATOM 643 O O . LYS A 1 85 ? 3.615 16.187 -12.094 1.00 89.12 85 LYS A O 1
ATOM 648 N N . PHE A 1 86 ? 2.412 14.381 -12.702 1.00 89.44 86 PHE A N 1
ATOM 649 C CA . PHE A 1 86 ? 1.595 14.312 -11.492 1.00 89.44 86 PHE A CA 1
ATOM 650 C C . PHE A 1 86 ? 2.455 14.164 -10.229 1.00 89.44 86 PHE A C 1
ATOM 652 O O . PHE A 1 86 ? 2.289 14.925 -9.274 1.00 89.44 86 PHE A O 1
ATOM 659 N N . ILE A 1 87 ? 3.430 13.250 -10.250 1.00 88.44 87 ILE A N 1
ATOM 660 C CA . ILE A 1 87 ? 4.352 13.034 -9.133 1.00 88.44 87 ILE A CA 1
ATOM 661 C C . ILE A 1 87 ? 5.188 14.289 -8.870 1.00 88.44 87 ILE A C 1
ATOM 663 O O . ILE A 1 87 ? 5.314 14.697 -7.721 1.00 88.44 87 ILE A O 1
ATOM 667 N N . LEU A 1 88 ? 5.734 14.936 -9.905 1.00 86.94 88 LEU A N 1
ATOM 668 C CA . LEU A 1 88 ? 6.539 16.154 -9.751 1.00 86.94 88 LEU A CA 1
ATOM 669 C C . LEU A 1 88 ? 5.731 17.333 -9.198 1.00 86.94 88 LEU A C 1
ATOM 671 O O . LEU A 1 88 ? 6.234 18.071 -8.354 1.00 86.94 88 LEU A O 1
ATOM 675 N N . GLU A 1 89 ? 4.492 17.513 -9.656 1.00 88.19 89 GLU A N 1
ATOM 676 C CA . GLU A 1 89 ? 3.598 18.569 -9.169 1.00 88.19 89 GLU A CA 1
ATOM 677 C C . GLU A 1 89 ? 3.159 18.314 -7.719 1.00 88.19 89 GLU A C 1
ATOM 679 O O . GLU A 1 89 ? 3.056 19.251 -6.927 1.00 88.19 89 GLU A O 1
ATOM 684 N N . GLY A 1 90 ? 2.950 17.047 -7.350 1.00 83.56 90 GLY A N 1
ATOM 685 C CA . GLY A 1 90 ? 2.571 16.639 -5.999 1.00 83.56 90 GLY A CA 1
ATOM 686 C C . GLY A 1 90 ? 3.738 16.411 -5.033 1.00 83.56 90 GLY A C 1
ATOM 687 O O . GLY A 1 90 ? 3.495 16.290 -3.835 1.00 83.56 90 GLY A O 1
ATOM 688 N N . ALA A 1 91 ? 4.990 16.403 -5.507 1.00 77.38 91 ALA A N 1
ATOM 689 C CA . ALA A 1 91 ? 6.180 16.108 -4.699 1.00 77.38 91 ALA A CA 1
ATOM 690 C C . ALA A 1 91 ? 6.432 17.117 -3.566 1.00 77.38 91 ALA A C 1
ATOM 692 O O . ALA A 1 91 ? 7.166 16.821 -2.626 1.00 77.38 91 ALA A O 1
ATOM 693 N N . GLY A 1 92 ? 5.826 18.308 -3.642 1.00 76.75 92 GLY A N 1
ATOM 694 C CA . GLY A 1 92 ? 5.839 19.290 -2.555 1.00 76.75 92 GLY A CA 1
ATOM 695 C C . GLY A 1 92 ? 4.977 18.903 -1.346 1.00 76.75 92 GLY A C 1
ATOM 696 O O . GLY A 1 92 ? 5.053 19.572 -0.318 1.00 76.75 92 GLY A O 1
ATOM 697 N N . GLY A 1 93 ? 4.160 17.852 -1.456 1.00 77.81 93 GLY A N 1
ATOM 698 C CA . GLY A 1 93 ? 3.355 17.297 -0.374 1.00 77.81 93 GLY A CA 1
ATOM 699 C C . GLY A 1 93 ? 3.605 15.804 -0.167 1.00 77.81 93 GLY A C 1
ATOM 700 O O . GLY A 1 93 ? 4.235 15.128 -0.974 1.00 77.81 93 GLY A O 1
ATOM 701 N N . GLU A 1 94 ? 3.077 15.267 0.930 1.00 75.19 94 GLU A N 1
ATOM 702 C CA . GLU A 1 94 ? 3.274 13.857 1.296 1.00 75.19 94 GLU A CA 1
ATOM 703 C C . GLU A 1 94 ? 2.224 12.930 0.669 1.00 75.19 94 GLU A C 1
ATOM 705 O O . GLU A 1 94 ? 2.408 11.716 0.628 1.00 75.19 94 GLU A O 1
ATOM 710 N N . ARG A 1 95 ? 1.115 13.483 0.157 1.00 82.94 95 ARG A N 1
ATOM 711 C CA . ARG A 1 95 ? -0.064 12.690 -0.213 1.00 82.94 95 ARG A CA 1
ATOM 712 C C . ARG A 1 95 ? 0.196 11.719 -1.360 1.00 82.94 95 ARG A C 1
ATOM 714 O O . ARG A 1 95 ? -0.202 10.567 -1.262 1.00 82.94 95 ARG A O 1
ATOM 721 N N . VAL A 1 96 ? 0.923 12.156 -2.388 1.00 83.12 96 VAL A N 1
ATOM 722 C CA . VAL A 1 96 ? 1.316 11.300 -3.522 1.00 83.12 96 VAL A CA 1
ATOM 723 C C . VAL A 1 96 ? 2.121 10.081 -3.054 1.00 83.12 96 VAL A C 1
ATOM 725 O O . VAL A 1 96 ? 1.985 8.997 -3.607 1.00 83.12 96 VAL A O 1
ATOM 728 N N . PHE A 1 97 ? 2.915 10.238 -1.996 1.00 81.75 97 PHE A N 1
ATOM 729 C CA . PHE A 1 97 ? 3.761 9.181 -1.445 1.00 81.75 97 PHE A CA 1
ATOM 730 C C . PHE A 1 97 ? 3.026 8.275 -0.454 1.00 81.75 97 PHE A C 1
ATOM 732 O O . PHE A 1 97 ? 3.328 7.091 -0.371 1.00 81.75 97 PHE A O 1
ATOM 739 N N . ILE A 1 98 ? 2.075 8.811 0.312 1.00 81.56 98 ILE A N 1
ATOM 740 C CA . ILE A 1 98 ? 1.279 8.027 1.267 1.00 81.56 98 ILE A CA 1
ATOM 741 C C . ILE A 1 98 ? 0.213 7.185 0.544 1.00 81.56 98 ILE A C 1
ATOM 743 O O . ILE A 1 98 ? -0.110 6.082 0.994 1.00 81.56 98 ILE A O 1
ATOM 747 N N . ASP A 1 99 ? -0.308 7.693 -0.576 1.00 85.81 99 ASP A N 1
ATOM 748 C CA . ASP A 1 99 ? -1.337 7.021 -1.381 1.00 85.81 99 ASP A CA 1
ATOM 749 C C . ASP A 1 99 ? -0.763 5.943 -2.296 1.00 85.81 99 ASP A C 1
ATOM 751 O O . ASP A 1 99 ? -1.494 5.048 -2.726 1.00 85.81 99 ASP A O 1
ATOM 755 N N . ASP A 1 100 ? 0.545 5.982 -2.549 1.00 85.12 100 ASP A N 1
ATOM 756 C CA . ASP A 1 100 ? 1.232 4.900 -3.229 1.00 85.12 100 ASP A CA 1
ATOM 757 C C . ASP A 1 100 ? 1.489 3.730 -2.256 1.00 85.12 100 ASP A C 1
ATOM 759 O O . ASP A 1 100 ? 2.157 3.890 -1.229 1.00 85.12 100 ASP A O 1
ATOM 763 N N . PRO A 1 101 ? 1.006 2.513 -2.560 1.00 82.88 101 PRO A N 1
ATOM 764 C CA . PRO A 1 101 ? 1.150 1.368 -1.665 1.00 82.88 101 PRO A CA 1
ATOM 765 C C . PRO A 1 101 ? 2.614 0.951 -1.459 1.00 82.88 101 PRO A C 1
ATOM 767 O O . PRO A 1 101 ? 2.963 0.380 -0.416 1.00 82.88 101 PRO A O 1
ATOM 770 N N . LEU A 1 102 ? 3.480 1.224 -2.441 1.00 82.94 102 LEU A N 1
ATOM 771 C CA . LEU A 1 102 ? 4.861 0.753 -2.470 1.00 82.94 102 LEU A CA 1
ATOM 772 C C . LEU A 1 102 ? 5.864 1.754 -1.900 1.00 82.94 102 LEU A C 1
ATOM 774 O O . LEU A 1 102 ? 6.956 1.358 -1.495 1.00 82.94 102 LEU A O 1
ATOM 778 N N . THR A 1 103 ? 5.493 3.024 -1.819 1.00 79.69 103 THR A N 1
ATOM 779 C CA . THR A 1 103 ? 6.388 4.090 -1.407 1.00 79.69 103 THR A CA 1
ATOM 780 C C . THR A 1 103 ? 6.767 3.942 0.058 1.00 79.69 103 THR A C 1
ATOM 782 O O . THR A 1 103 ? 5.965 3.642 0.950 1.00 79.69 103 THR A O 1
ATOM 785 N N . ILE A 1 104 ? 8.061 4.134 0.290 1.00 74.38 104 ILE A N 1
ATOM 786 C CA . ILE A 1 104 ? 8.682 4.226 1.601 1.00 74.38 104 ILE A CA 1
ATOM 787 C C . ILE A 1 104 ? 9.524 5.493 1.576 1.00 74.38 104 ILE A C 1
ATOM 789 O O . ILE A 1 104 ? 10.376 5.643 0.707 1.00 74.38 104 ILE A O 1
ATOM 793 N N . PHE A 1 105 ? 9.297 6.398 2.526 1.00 70.69 105 PHE A N 1
ATOM 794 C CA . PHE A 1 105 ? 9.999 7.685 2.581 1.00 70.69 105 PHE A CA 1
ATOM 795 C C . PHE A 1 105 ? 11.511 7.548 2.799 1.00 70.69 105 PHE A C 1
ATOM 797 O O . PHE A 1 105 ? 12.292 8.396 2.379 1.00 70.69 105 PHE A O 1
ATOM 804 N N . THR A 1 106 ? 11.946 6.452 3.415 1.00 68.44 106 THR A N 1
ATOM 805 C CA . THR A 1 106 ? 13.351 6.070 3.537 1.00 68.44 106 THR A CA 1
ATOM 806 C C . THR A 1 106 ? 13.704 5.057 2.446 1.00 68.44 106 THR A C 1
ATOM 808 O O . THR A 1 106 ? 13.673 3.855 2.678 1.00 68.44 106 THR A O 1
ATOM 811 N N . GLN A 1 107 ? 14.023 5.531 1.236 1.00 64.94 107 GLN A N 1
ATOM 812 C CA . GLN A 1 107 ? 14.335 4.664 0.080 1.00 64.94 107 GLN A CA 1
ATOM 813 C C . GLN A 1 107 ? 15.771 4.100 0.097 1.00 64.94 107 GLN A C 1
ATOM 815 O O . GLN A 1 107 ? 16.007 3.017 -0.436 1.00 64.94 107 GLN A O 1
ATOM 820 N N . TRP A 1 108 ? 16.705 4.767 0.784 1.00 64.19 108 TRP A N 1
ATOM 821 C CA . TRP A 1 108 ? 18.117 4.358 0.902 1.00 64.19 108 TRP A CA 1
ATOM 822 C C . TRP A 1 108 ? 18.342 2.901 1.365 1.00 64.19 108 TRP A C 1
ATOM 824 O O . TRP A 1 108 ? 19.160 2.191 0.777 1.00 64.19 108 TRP A O 1
ATOM 834 N N . PRO A 1 109 ? 17.603 2.369 2.362 1.00 60.28 109 PRO A N 1
ATOM 835 C CA . PRO A 1 109 ? 17.704 0.966 2.772 1.00 60.28 109 PRO A CA 1
ATOM 836 C C . PRO A 1 109 ? 17.243 -0.045 1.708 1.00 60.28 109 PRO A C 1
ATOM 838 O O . PRO A 1 109 ? 17.438 -1.244 1.892 1.00 60.28 109 PRO A O 1
ATOM 841 N N . LEU A 1 110 ? 16.631 0.408 0.608 1.00 69.50 110 LEU A N 1
ATOM 842 C CA . LEU A 1 110 ? 16.095 -0.432 -0.474 1.00 69.50 110 LEU A CA 1
ATOM 843 C C . LEU A 1 110 ? 17.075 -0.597 -1.641 1.00 69.50 110 LEU A C 1
ATOM 845 O O . LEU A 1 110 ? 16.723 -1.194 -2.664 1.00 69.50 110 LEU A O 1
ATOM 849 N N . GLY A 1 111 ? 18.294 -0.071 -1.485 1.00 72.00 111 GLY A N 1
ATOM 850 C CA . GLY A 1 111 ? 19.378 -0.163 -2.459 1.00 72.00 111 GLY A CA 1
ATOM 851 C C . GLY A 1 111 ? 19.381 0.937 -3.521 1.00 72.00 111 GLY A C 1
ATOM 852 O O . GLY A 1 111 ? 20.067 0.764 -4.523 1.00 72.00 111 GLY A O 1
ATOM 853 N N . ASP A 1 112 ? 18.605 2.016 -3.340 1.00 73.25 112 ASP A N 1
ATOM 854 C CA . ASP A 1 112 ? 18.537 3.183 -4.245 1.00 73.25 112 ASP A CA 1
ATOM 855 C C . ASP A 1 112 ? 18.350 2.826 -5.727 1.00 73.25 112 ASP A C 1
ATOM 857 O O . ASP A 1 112 ? 18.865 3.468 -6.641 1.00 73.25 112 ASP A O 1
ATOM 861 N N . THR A 1 113 ? 17.588 1.763 -5.979 1.00 80.44 113 THR A N 1
ATOM 862 C CA . THR A 1 113 ? 17.434 1.220 -7.332 1.00 80.44 113 THR A CA 1
ATOM 863 C C . THR A 1 113 ? 16.367 1.929 -8.161 1.00 80.44 113 THR A C 1
ATOM 865 O O . THR A 1 113 ? 16.326 1.723 -9.368 1.00 80.44 113 THR A O 1
ATOM 868 N N . CYS A 1 114 ? 15.492 2.733 -7.549 1.00 83.38 114 CYS A N 1
ATOM 869 C CA . CYS A 1 114 ? 14.419 3.429 -8.256 1.00 83.38 114 CYS A CA 1
ATOM 870 C C . CYS A 1 114 ? 13.958 4.673 -7.486 1.00 83.38 114 CYS A C 1
ATOM 872 O O . CYS A 1 114 ? 13.135 4.582 -6.576 1.00 83.38 114 CYS A O 1
ATOM 874 N N . TYR A 1 115 ? 14.512 5.830 -7.839 1.00 79.75 115 TYR A N 1
ATOM 875 C CA . TYR A 1 115 ? 14.294 7.101 -7.149 1.00 79.75 115 TYR A CA 1
ATOM 876 C C . TYR A 1 115 ? 13.891 8.185 -8.151 1.00 79.75 115 TYR A C 1
ATOM 878 O O . TYR A 1 115 ? 14.215 8.111 -9.335 1.00 79.75 115 TYR A O 1
ATOM 886 N N . MET A 1 116 ? 13.136 9.183 -7.693 1.00 78.94 116 MET A N 1
ATOM 887 C CA . MET A 1 116 ? 12.633 10.237 -8.576 1.00 78.94 116 MET A CA 1
ATOM 888 C C . MET A 1 116 ? 13.794 11.091 -9.091 1.00 78.94 116 MET A C 1
ATOM 890 O O . MET A 1 116 ? 14.442 11.805 -8.327 1.00 78.94 116 MET A O 1
ATOM 894 N N . MET A 1 117 ? 14.037 11.038 -10.397 1.00 73.81 117 MET A N 1
ATOM 895 C CA . MET A 1 117 ? 14.976 11.914 -11.090 1.00 73.81 117 MET A CA 1
ATOM 896 C C . MET A 1 117 ? 14.375 12.393 -12.399 1.00 73.81 117 MET A C 1
ATOM 898 O O . MET A 1 117 ? 13.752 11.621 -13.119 1.00 73.81 117 MET A O 1
ATOM 902 N N . ALA A 1 118 ? 14.643 13.651 -12.749 1.00 68.31 118 ALA A N 1
ATOM 903 C CA . ALA A 1 118 ? 14.206 14.219 -14.023 1.00 68.31 118 ALA A CA 1
ATOM 904 C C . ALA A 1 118 ? 14.829 13.505 -15.241 1.00 68.31 118 ALA A C 1
ATOM 906 O O . ALA A 1 118 ? 14.210 13.447 -16.298 1.00 68.31 118 ALA A O 1
ATOM 907 N N . TYR A 1 119 ? 16.041 12.954 -15.092 1.00 71.12 119 TYR A N 1
ATOM 908 C CA . TYR A 1 119 ? 16.778 12.280 -16.168 1.00 71.12 119 TYR A CA 1
ATOM 909 C C . TYR A 1 119 ? 17.533 11.050 -15.639 1.00 71.12 119 TYR A C 1
ATOM 911 O O . TYR A 1 119 ? 18.745 11.123 -15.403 1.00 71.12 119 TYR A O 1
ATOM 919 N N . PRO A 1 120 ? 16.847 9.917 -15.413 1.00 75.94 120 PRO A N 1
ATOM 920 C CA . PRO A 1 120 ? 17.495 8.711 -14.917 1.00 75.94 120 PRO A CA 1
ATOM 921 C C . PRO A 1 120 ? 18.496 8.153 -15.938 1.00 75.94 120 PRO A C 1
ATOM 923 O O . PRO A 1 120 ? 18.173 7.966 -17.107 1.00 75.94 120 PRO A O 1
ATOM 926 N N . GLN A 1 121 ? 19.721 7.884 -15.480 1.00 72.44 121 GLN A N 1
ATOM 927 C CA . GLN A 1 121 ? 20.792 7.250 -16.271 1.00 72.44 121 GLN A CA 1
ATOM 928 C C . GLN A 1 121 ? 20.935 5.749 -15.973 1.00 72.44 121 GLN A C 1
ATOM 930 O O . GLN A 1 121 ? 21.709 5.044 -16.617 1.00 72.44 121 GLN A O 1
ATOM 935 N N . THR A 1 122 ? 20.219 5.268 -14.960 1.00 80.44 122 THR A N 1
ATOM 936 C CA . THR A 1 122 ? 20.201 3.878 -14.500 1.00 80.44 122 THR A CA 1
ATOM 937 C C . THR A 1 122 ? 18.848 3.249 -14.814 1.00 80.44 122 THR A C 1
ATOM 939 O O . THR A 1 122 ? 17.935 3.939 -15.255 1.00 80.44 122 THR A O 1
ATOM 942 N N . ASN A 1 123 ? 18.707 1.943 -14.590 1.00 86.06 123 ASN A N 1
ATOM 943 C CA . ASN A 1 123 ? 17.417 1.262 -14.695 1.00 86.06 123 ASN A CA 1
ATOM 944 C C . ASN A 1 123 ? 16.715 1.246 -13.334 1.00 86.06 123 ASN A C 1
ATOM 946 O O . ASN A 1 123 ? 17.365 1.005 -12.319 1.00 86.06 123 ASN A O 1
ATOM 950 N N . CYS A 1 124 ? 15.393 1.423 -13.336 1.00 87.25 124 CYS A N 1
ATOM 951 C CA . CYS A 1 124 ? 14.557 1.198 -12.161 1.00 87.25 124 CYS A CA 1
ATOM 952 C C . CYS A 1 124 ? 14.319 -0.304 -11.966 1.00 87.25 124 CYS A C 1
ATOM 954 O O . CYS A 1 124 ? 13.920 -0.996 -12.905 1.00 87.25 124 CYS A O 1
ATOM 956 N N . THR A 1 125 ? 14.536 -0.813 -10.752 1.00 87.62 125 THR A N 1
ATOM 957 C CA . THR A 1 125 ? 14.211 -2.206 -10.395 1.00 87.62 125 THR A CA 1
ATOM 958 C C . THR A 1 125 ? 13.380 -2.270 -9.118 1.00 87.62 125 THR A C 1
ATOM 960 O O . THR A 1 12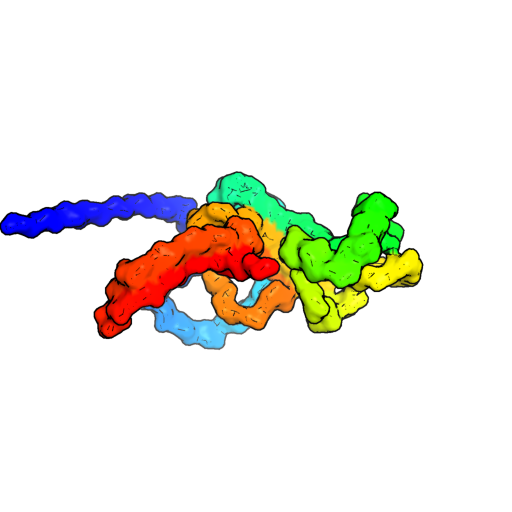5 ? 13.359 -1.313 -8.349 1.00 87.62 125 THR A O 1
ATOM 963 N N . GLN A 1 126 ? 12.740 -3.416 -8.856 1.00 85.00 126 GLN A N 1
ATOM 964 C CA . GLN A 1 126 ? 12.004 -3.639 -7.604 1.00 85.00 126 GLN A CA 1
ATOM 965 C C . GLN A 1 126 ? 12.914 -3.556 -6.365 1.00 85.00 126 GLN A C 1
ATOM 967 O O . GLN A 1 126 ? 12.438 -3.211 -5.295 1.00 85.00 126 GLN A O 1
ATOM 972 N N . GLY A 1 127 ? 14.212 -3.864 -6.474 1.00 82.81 127 GLY A N 1
ATOM 973 C CA . GLY A 1 127 ? 15.168 -3.743 -5.365 1.00 82.81 127 GLY A CA 1
ATOM 974 C C . GLY A 1 127 ? 14.668 -4.327 -4.035 1.00 82.81 127 GLY A C 1
ATOM 975 O O . GLY A 1 127 ? 14.223 -5.473 -3.971 1.00 82.81 127 GLY A O 1
ATOM 976 N N . GLY A 1 128 ? 14.746 -3.519 -2.972 1.00 79.38 128 GLY A N 1
ATOM 977 C CA . GLY A 1 128 ? 14.231 -3.838 -1.636 1.00 79.38 128 GLY A CA 1
ATOM 978 C C . GLY A 1 128 ? 12.723 -3.650 -1.438 1.00 79.38 128 GLY A C 1
ATOM 979 O O . GLY A 1 128 ? 12.231 -3.890 -0.334 1.00 79.38 128 GLY A O 1
ATOM 980 N N . PHE A 1 129 ? 11.987 -3.205 -2.459 1.00 82.75 129 PHE A N 1
ATOM 981 C CA . PHE A 1 129 ? 10.545 -3.027 -2.360 1.00 82.75 129 PHE A CA 1
ATOM 982 C C . PHE A 1 129 ? 9.828 -4.395 -2.273 1.00 82.75 129 PHE A C 1
ATOM 984 O O . PHE A 1 129 ? 10.239 -5.358 -2.935 1.00 82.75 129 PHE A O 1
ATOM 991 N N . PRO A 1 130 ? 8.744 -4.514 -1.479 1.00 84.38 130 PRO A N 1
ATOM 992 C CA . PRO A 1 130 ? 7.916 -5.720 -1.444 1.00 84.38 130 PRO A CA 1
ATOM 993 C C . PRO A 1 130 ? 7.438 -6.127 -2.843 1.00 84.38 130 PRO A C 1
ATOM 995 O O . PRO A 1 130 ? 7.126 -5.271 -3.667 1.00 84.38 130 PRO A O 1
ATOM 998 N N . SER A 1 131 ? 7.369 -7.429 -3.127 1.00 87.62 131 SER A N 1
ATOM 999 C CA . SER A 1 131 ? 6.932 -7.924 -4.446 1.00 87.62 131 SER A CA 1
ATOM 1000 C C . SER A 1 131 ? 5.415 -8.008 -4.578 1.00 87.62 131 SER A C 1
ATOM 1002 O O . SER A 1 131 ? 4.888 -7.941 -5.684 1.00 87.62 131 SER A O 1
ATOM 1004 N N . TYR A 1 132 ? 4.720 -8.167 -3.453 1.00 87.56 132 TYR A N 1
ATOM 1005 C CA . TYR A 1 132 ? 3.268 -8.237 -3.399 1.00 87.56 132 TYR A CA 1
ATOM 1006 C C . TYR A 1 132 ? 2.736 -7.380 -2.264 1.00 87.56 132 TYR A C 1
ATOM 1008 O O . TYR A 1 132 ? 3.381 -7.223 -1.223 1.00 87.56 132 TYR A O 1
ATOM 1016 N N . MET A 1 133 ? 1.520 -6.877 -2.442 1.00 87.31 133 MET A N 1
ATOM 1017 C CA . MET A 1 133 ? 0.812 -6.122 -1.418 1.00 87.31 133 MET A CA 1
ATOM 1018 C C . MET A 1 133 ? -0.630 -6.571 -1.292 1.00 87.31 133 MET A C 1
ATOM 1020 O O . MET A 1 133 ? -1.263 -6.913 -2.280 1.00 87.31 133 MET A O 1
ATOM 1024 N N . VAL A 1 134 ? -1.168 -6.549 -0.081 1.00 89.06 134 VAL A N 1
ATOM 1025 C CA . VAL A 1 134 ? -2.588 -6.797 0.167 1.00 89.06 134 VAL A CA 1
ATOM 1026 C C . VAL A 1 134 ? -3.258 -5.472 0.486 1.00 89.06 134 VAL A C 1
ATOM 1028 O O . VAL A 1 134 ? -2.956 -4.870 1.515 1.00 89.06 134 VAL A O 1
ATOM 1031 N N . ASN A 1 135 ? -4.168 -5.030 -0.381 1.00 89.62 135 ASN A N 1
ATOM 1032 C CA . ASN A 1 135 ? -4.997 -3.857 -0.135 1.00 89.62 135 ASN A CA 1
ATOM 1033 C C . ASN A 1 135 ? -6.119 -4.209 0.851 1.00 89.62 135 ASN A C 1
ATOM 1035 O O . ASN A 1 135 ? -7.107 -4.850 0.489 1.00 89.62 135 ASN A O 1
ATOM 1039 N N . VAL A 1 136 ? -5.956 -3.827 2.116 1.00 87.81 136 VAL A N 1
ATOM 1040 C CA . VAL A 1 136 ? -6.883 -4.233 3.169 1.00 87.81 136 VAL A CA 1
ATOM 1041 C C . VAL A 1 136 ? -8.048 -3.263 3.295 1.00 87.81 136 VAL A C 1
ATOM 1043 O O . VAL A 1 136 ? -7.894 -2.109 3.685 1.00 87.81 136 VAL A O 1
ATOM 1046 N N . THR A 1 137 ? -9.244 -3.803 3.104 1.00 84.50 137 THR A N 1
ATOM 1047 C CA . THR A 1 137 ? -10.529 -3.159 3.391 1.00 84.50 137 THR A CA 1
ATOM 1048 C C . THR A 1 137 ? -11.347 -3.923 4.434 1.00 84.50 137 THR A C 1
ATOM 1050 O O . THR A 1 137 ? -12.275 -3.372 5.022 1.00 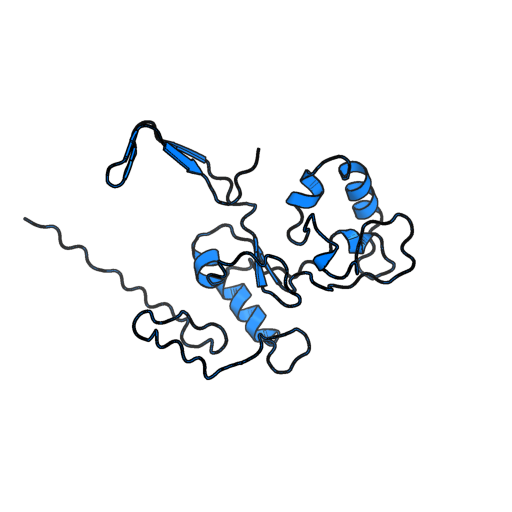84.50 137 THR A O 1
ATOM 1053 N N . THR A 1 138 ? -11.003 -5.187 4.711 1.00 79.19 138 THR A N 1
ATOM 1054 C CA . THR A 1 138 ? -11.735 -6.051 5.649 1.00 79.19 138 THR A CA 1
ATOM 1055 C C . THR A 1 138 ? -10.806 -6.765 6.629 1.00 79.19 138 THR A C 1
ATOM 1057 O O . THR A 1 138 ? -9.683 -7.139 6.298 1.00 79.19 138 THR A O 1
ATOM 1060 N N . ILE A 1 139 ? -11.310 -7.052 7.835 1.00 76.25 139 ILE A N 1
ATOM 1061 C CA . ILE A 1 139 ? -10.582 -7.828 8.860 1.00 76.25 139 ILE A CA 1
ATOM 1062 C C . ILE A 1 139 ? -10.170 -9.207 8.320 1.00 76.25 139 ILE A C 1
ATOM 1064 O O . ILE A 1 139 ? -9.078 -9.690 8.613 1.00 76.25 139 ILE A O 1
ATOM 1068 N N . ARG A 1 140 ? -11.010 -9.812 7.471 1.00 73.06 140 ARG A N 1
ATOM 1069 C CA . ARG A 1 140 ? -10.731 -11.098 6.821 1.00 73.06 140 ARG A CA 1
ATOM 1070 C C . ARG A 1 140 ? -9.441 -11.063 5.998 1.00 73.06 140 ARG A C 1
ATOM 1072 O O . ARG A 1 140 ? -8.714 -12.046 5.990 1.00 73.06 140 ARG A O 1
ATOM 1079 N N . GLN A 1 141 ? -9.130 -9.950 5.336 1.00 76.62 141 GLN A N 1
ATOM 1080 C CA . GLN A 1 141 ? -7.889 -9.823 4.566 1.00 76.62 141 GLN A CA 1
ATOM 1081 C C . GLN A 1 141 ? -6.659 -9.735 5.470 1.00 76.62 141 GLN A C 1
ATOM 1083 O O . GLN A 1 141 ? -5.651 -10.347 5.144 1.00 76.62 141 GLN A O 1
ATOM 1088 N N . ILE A 1 142 ? -6.754 -9.066 6.625 1.00 71.00 142 ILE A N 1
ATOM 1089 C CA . ILE A 1 142 ? -5.671 -9.044 7.627 1.00 71.00 142 ILE A CA 1
ATOM 1090 C C . ILE A 1 142 ? -5.414 -10.459 8.150 1.00 71.00 142 ILE A C 1
ATOM 1092 O O . ILE A 1 142 ? -4.278 -10.916 8.197 1.00 71.00 142 ILE A O 1
ATOM 1096 N N . GLN A 1 143 ? -6.483 -11.176 8.503 1.00 61.34 143 GLN A N 1
ATOM 1097 C CA . GLN A 1 143 ? -6.389 -12.542 9.023 1.00 61.34 143 GLN A CA 1
ATOM 1098 C C . GLN A 1 143 ? -5.826 -13.520 7.983 1.00 61.34 143 GLN A C 1
ATOM 1100 O O . GLN A 1 143 ? -5.009 -14.371 8.325 1.00 61.34 143 GLN A O 1
ATOM 1105 N N . ASN A 1 144 ? -6.224 -13.375 6.718 1.00 56.88 144 ASN A N 1
ATOM 1106 C CA . ASN A 1 144 ? -5.766 -14.230 5.623 1.00 56.88 144 ASN A CA 1
ATOM 1107 C C . ASN A 1 144 ? -4.342 -13.897 5.146 1.00 56.88 144 ASN A C 1
ATOM 1109 O O . ASN A 1 144 ? -3.653 -14.790 4.662 1.00 56.88 144 ASN A O 1
ATOM 1113 N N . ALA A 1 145 ? -3.901 -12.639 5.258 1.00 57.94 145 ALA A N 1
ATOM 1114 C CA . ALA A 1 145 ? -2.556 -12.212 4.864 1.00 57.94 145 ALA A CA 1
ATOM 1115 C C . ALA A 1 145 ? -1.473 -12.579 5.899 1.00 57.94 145 ALA A C 1
ATOM 1117 O O . ALA A 1 145 ? -0.290 -12.567 5.568 1.00 57.94 145 ALA A O 1
ATOM 1118 N N . GLY A 1 146 ? -1.865 -12.952 7.123 1.00 50.34 146 GLY A N 1
ATOM 1119 C CA . GLY A 1 146 ? -0.945 -13.335 8.194 1.00 50.34 146 GLY A CA 1
ATOM 1120 C C . GLY A 1 146 ? -0.440 -12.148 9.025 1.00 50.34 146 GLY A C 1
ATOM 1121 O O . GLY A 1 146 ? -0.669 -10.986 8.716 1.00 50.34 146 GLY A O 1
ATOM 1122 N N . HIS A 1 147 ? 0.221 -12.446 10.143 1.00 44.31 147 HIS A N 1
ATOM 1123 C CA . HIS A 1 147 ? 0.610 -11.483 11.178 1.00 44.31 147 HIS A CA 1
ATOM 1124 C C . HIS A 1 147 ? 2.137 -11.262 11.152 1.00 44.31 147 HIS A C 1
ATOM 1126 O O . HIS A 1 147 ? 2.870 -11.941 11.867 1.00 44.31 147 HIS A O 1
ATOM 1132 N N . GLU A 1 148 ? 2.642 -10.315 10.354 1.00 44.47 148 GLU A N 1
ATOM 1133 C CA . GLU A 1 148 ? 4.051 -9.872 10.415 1.00 44.47 148 GLU A CA 1
ATOM 1134 C C . GLU A 1 148 ? 4.124 -8.562 11.228 1.00 44.47 148 GLU A C 1
ATOM 1136 O O . GLU A 1 148 ? 3.893 -7.473 10.713 1.00 44.47 148 GLU A O 1
ATOM 1141 N N . PHE A 1 149 ? 4.370 -8.675 12.539 1.00 36.66 149 PHE A N 1
ATOM 1142 C CA . PHE A 1 149 ? 4.257 -7.558 13.501 1.00 36.66 149 PHE A CA 1
ATOM 1143 C C . PHE A 1 149 ? 5.572 -6.838 13.813 1.00 36.66 149 PHE A C 1
ATOM 1145 O O . PHE A 1 149 ? 5.570 -5.811 14.488 1.00 36.66 149 PHE A O 1
ATOM 1152 N N . PHE A 1 150 ? 6.708 -7.333 13.324 1.00 36.47 150 PHE A N 1
ATOM 1153 C CA . PHE A 1 150 ? 8.006 -6.723 13.602 1.00 36.47 150 PHE A CA 1
ATOM 1154 C C . PHE A 1 150 ? 8.507 -5.918 12.411 1.00 36.47 150 PHE A C 1
ATOM 1156 O O . PHE A 1 150 ? 9.334 -6.407 11.650 1.00 36.47 150 PHE A O 1
ATOM 1163 N N . GLY A 1 151 ? 8.013 -4.682 12.294 1.00 39.59 151 GLY A N 1
ATOM 1164 C CA . GLY A 1 151 ? 8.796 -3.463 12.022 1.00 39.59 151 GLY A CA 1
ATOM 1165 C C . GLY A 1 151 ? 9.914 -3.474 10.969 1.00 39.59 151 GLY A C 1
ATOM 1166 O O . GLY A 1 151 ? 10.806 -2.635 11.042 1.00 39.59 151 GLY A O 1
ATOM 1167 N N . ARG A 1 152 ? 9.895 -4.386 9.999 1.00 47.72 152 ARG A N 1
ATOM 1168 C CA . ARG A 1 152 ? 10.724 -4.392 8.790 1.00 47.72 152 ARG A CA 1
ATOM 1169 C C . ARG A 1 152 ? 9.776 -4.243 7.615 1.00 47.72 152 ARG A C 1
ATOM 1171 O O . ARG A 1 152 ? 9.531 -5.181 6.870 1.00 47.72 152 ARG A O 1
ATOM 1178 N N . SER A 1 153 ? 9.185 -3.061 7.488 1.00 51.09 153 SER A N 1
ATOM 1179 C CA . SER A 1 153 ? 8.155 -2.761 6.483 1.00 51.09 153 SER A CA 1
ATOM 1180 C C . SER A 1 153 ? 8.661 -2.833 5.036 1.00 51.09 153 SER A C 1
ATOM 1182 O O . SER A 1 153 ? 7.907 -2.552 4.107 1.00 51.09 153 SER A O 1
ATOM 1184 N N . TH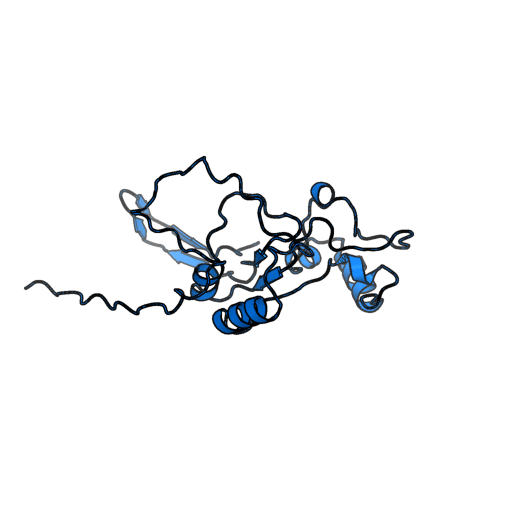R A 1 154 ? 9.939 -3.170 4.853 1.00 57.19 154 THR A N 1
ATOM 1185 C CA . THR A 1 154 ? 10.646 -3.186 3.584 1.00 57.19 154 THR A CA 1
ATOM 1186 C C . THR A 1 154 ? 11.648 -4.334 3.542 1.00 57.19 154 THR A C 1
ATOM 1188 O O . THR A 1 154 ? 12.747 -4.253 4.095 1.00 57.19 154 THR A O 1
ATOM 1191 N N . GLU A 1 155 ? 11.264 -5.423 2.896 1.00 66.94 155 GLU A N 1
ATOM 1192 C CA . GLU A 1 155 ? 12.168 -6.524 2.584 1.00 66.94 155 GLU A CA 1
ATOM 1193 C C . GLU A 1 155 ? 11.948 -6.939 1.129 1.00 66.94 155 GLU A C 1
ATOM 1195 O O . GLU A 1 155 ? 10.803 -7.074 0.677 1.00 66.94 155 GLU A O 1
ATOM 1200 N N . ALA A 1 156 ? 13.050 -7.137 0.400 1.00 69.06 156 ALA A N 1
ATOM 1201 C CA . ALA A 1 156 ? 13.019 -7.623 -0.972 1.00 69.06 156 ALA A CA 1
ATOM 1202 C C . ALA A 1 156 ? 12.272 -8.958 -1.017 1.00 69.06 156 ALA A C 1
ATOM 1204 O O . ALA A 1 156 ? 12.639 -9.901 -0.315 1.00 69.06 156 ALA A O 1
ATOM 1205 N N . GLY A 1 157 ? 11.232 -9.055 -1.846 1.00 70.88 157 GLY A N 1
ATOM 1206 C CA . GLY A 1 157 ? 10.467 -10.295 -1.924 1.00 70.88 157 GLY A CA 1
ATOM 1207 C C . GLY A 1 157 ? 9.491 -10.530 -0.779 1.00 70.88 157 GLY A C 1
ATOM 1208 O O . GLY A 1 157 ? 9.083 -11.664 -0.562 1.00 70.88 157 GLY A O 1
ATOM 1209 N N . SER A 1 158 ? 9.104 -9.501 -0.029 1.00 77.25 158 SER A N 1
ATOM 1210 C CA . SER A 1 158 ? 8.066 -9.641 0.997 1.00 77.25 158 SER A CA 1
ATOM 1211 C C . SER A 1 158 ? 6.650 -9.438 0.446 1.00 77.25 158 SER A C 1
ATOM 1213 O O . SER A 1 158 ? 6.447 -8.887 -0.643 1.00 77.25 158 SER A O 1
ATOM 1215 N N . LEU A 1 159 ? 5.669 -9.893 1.231 1.00 81.19 159 LEU A N 1
ATOM 1216 C CA . LEU A 1 159 ? 4.254 -9.553 1.109 1.00 81.19 159 LEU A CA 1
ATOM 1217 C C . LEU A 1 159 ? 3.932 -8.471 2.151 1.00 81.19 159 LEU A C 1
ATOM 1219 O O . LEU A 1 159 ? 4.048 -8.727 3.348 1.00 81.19 159 LEU A O 1
ATOM 1223 N N . ARG A 1 160 ? 3.520 -7.274 1.719 1.00 82.00 160 ARG A N 1
ATOM 1224 C CA . ARG A 1 160 ? 3.140 -6.175 2.630 1.00 82.00 160 ARG A CA 1
ATOM 1225 C C . ARG A 1 160 ? 1.627 -6.107 2.808 1.00 82.00 160 ARG A C 1
ATOM 1227 O O . ARG A 1 160 ? 0.876 -6.201 1.842 1.00 82.00 160 ARG A O 1
ATOM 1234 N N . ILE A 1 161 ? 1.177 -5.854 4.032 1.00 85.25 161 ILE A N 1
ATOM 1235 C CA . ILE A 1 161 ? -0.225 -5.543 4.330 1.00 85.25 161 ILE A CA 1
ATOM 1236 C C . ILE A 1 161 ? -0.398 -4.026 4.295 1.00 85.25 161 ILE A C 1
ATOM 1238 O O . ILE A 1 161 ? 0.212 -3.311 5.089 1.00 85.25 161 ILE A O 1
ATOM 1242 N N . TRP A 1 162 ? -1.208 -3.529 3.364 1.00 86.06 162 TRP A N 1
ATOM 1243 C CA . TRP A 1 162 ? -1.452 -2.102 3.193 1.00 86.06 162 TRP A CA 1
ATOM 1244 C C . TRP A 1 162 ? -2.770 -1.713 3.862 1.00 86.06 162 TRP A C 1
ATOM 1246 O O . TRP A 1 162 ? -3.855 -2.037 3.383 1.00 86.06 162 TRP A O 1
ATOM 1256 N N . THR A 1 163 ? -2.664 -1.038 5.008 1.00 87.31 163 THR A N 1
ATOM 1257 C CA . THR A 1 163 ? -3.797 -0.644 5.861 1.00 87.31 163 THR A CA 1
ATOM 1258 C C . THR A 1 163 ? -4.291 0.777 5.602 1.00 87.31 163 THR A C 1
ATOM 1260 O O . THR A 1 163 ? -5.118 1.271 6.365 1.00 87.31 163 THR A O 1
ATOM 1263 N N . HIS A 1 164 ? -3.794 1.444 4.556 1.00 85.25 164 HIS A N 1
ATOM 1264 C CA . HIS A 1 164 ? -4.042 2.864 4.304 1.00 85.25 164 HIS A CA 1
ATOM 1265 C C . HIS A 1 164 ? -5.533 3.217 4.290 1.00 85.25 164 HIS A C 1
ATOM 1267 O O . HIS A 1 164 ? -5.926 4.207 4.894 1.00 85.25 164 HIS A O 1
ATOM 1273 N N . TYR A 1 165 ? -6.393 2.376 3.713 1.00 87.12 165 TYR A N 1
ATOM 1274 C CA . TYR A 1 165 ? -7.831 2.658 3.637 1.00 87.12 165 TYR A CA 1
ATOM 1275 C C . TYR A 1 165 ? -8.622 2.372 4.922 1.00 87.12 165 TYR A C 1
ATOM 1277 O O . TYR A 1 165 ? -9.822 2.646 4.979 1.00 87.12 165 TYR A O 1
ATOM 1285 N N . LEU A 1 166 ? -7.988 1.877 5.988 1.00 88.69 166 LEU A N 1
ATOM 1286 C CA . LEU A 1 166 ? -8.635 1.683 7.288 1.00 88.69 166 LEU A CA 1
ATOM 1287 C C . LEU A 1 166 ? -8.706 3.012 8.060 1.00 88.69 166 LEU A C 1
ATOM 1289 O O . LEU A 1 166 ? -8.044 3.176 9.083 1.00 88.69 166 LEU A O 1
ATOM 1293 N N . LYS A 1 167 ? -9.512 3.959 7.562 1.00 88.44 167 LYS A N 1
ATOM 1294 C CA . LYS A 1 167 ? -9.637 5.344 8.068 1.00 88.44 167 LYS A CA 1
ATOM 1295 C C . LYS A 1 167 ? -10.750 5.558 9.108 1.00 88.44 167 LYS A C 1
ATOM 1297 O O . LYS A 1 167 ? -11.118 6.694 9.388 1.00 88.44 167 LYS A O 1
ATOM 1302 N N . CYS A 1 168 ? -11.346 4.497 9.654 1.00 88.00 168 CYS A N 1
ATOM 1303 C CA . CYS A 1 168 ? -12.488 4.633 10.565 1.00 88.00 168 CYS A CA 1
ATOM 1304 C C . CYS A 1 168 ? -12.130 5.445 11.823 1.00 88.00 168 CYS A C 1
ATOM 1306 O O . CYS A 1 168 ? -11.076 5.232 12.419 1.00 88.00 168 CYS A O 1
ATOM 1308 N N . PHE A 1 169 ? -13.035 6.319 12.262 1.00 92.19 169 PHE A N 1
ATOM 1309 C CA . PHE A 1 169 ? -12.927 7.052 13.521 1.00 92.19 169 PHE A CA 1
ATOM 1310 C C . PHE A 1 169 ? -14.268 7.027 14.248 1.00 92.19 169 PHE A C 1
ATOM 1312 O O . PHE A 1 169 ? -15.315 7.270 13.650 1.00 92.19 169 PHE A O 1
ATOM 1319 N N . GLU A 1 170 ? -14.236 6.764 15.546 1.00 94.56 170 GLU A N 1
ATOM 1320 C CA . GLU A 1 170 ? -15.401 6.866 16.413 1.00 94.56 170 GLU A CA 1
ATOM 1321 C C . GLU A 1 170 ? -14.975 7.404 17.772 1.00 94.56 170 GLU A C 1
ATOM 1323 O O . GLU A 1 170 ? -14.087 6.859 18.429 1.00 94.56 170 GLU A O 1
ATOM 1328 N N . TYR A 1 171 ? -15.641 8.466 18.207 1.00 95.69 171 TYR A N 1
ATOM 1329 C CA . TYR A 1 171 ? -15.469 9.002 19.543 1.00 95.69 171 TYR A CA 1
ATOM 1330 C C . TYR A 1 171 ? -16.376 8.260 20.527 1.00 95.69 171 TYR A C 1
ATOM 1332 O O . TYR A 1 171 ? -17.582 8.146 20.313 1.00 95.69 171 TYR A O 1
ATOM 1340 N N . LEU A 1 172 ? -15.788 7.782 21.619 1.00 96.50 172 LEU A N 1
ATOM 1341 C CA . LEU A 1 172 ? -16.466 7.033 22.667 1.00 96.50 172 LEU A CA 1
ATOM 1342 C C . LEU A 1 172 ? -16.514 7.916 23.923 1.00 96.50 172 LEU A C 1
ATOM 1344 O O . LEU A 1 172 ? -15.510 8.010 24.635 1.00 96.50 172 LEU A O 1
ATOM 1348 N N . PRO A 1 173 ? -17.640 8.599 24.204 1.00 94.50 173 PRO A N 1
ATOM 1349 C CA . PRO A 1 173 ? -17.735 9.507 25.349 1.00 94.50 173 PRO A CA 1
ATOM 1350 C C . PRO A 1 173 ? -17.599 8.773 26.688 1.00 94.50 173 PRO A C 1
ATOM 1352 O O . PRO A 1 173 ? -17.088 9.341 27.650 1.00 94.50 173 PRO A O 1
ATOM 1355 N N . GLU A 1 174 ? -18.007 7.506 26.727 1.00 95.81 174 GLU A N 1
ATOM 1356 C CA . GLU A 1 174 ? -17.906 6.624 27.882 1.00 95.81 174 GLU A CA 1
ATOM 1357 C C . GLU A 1 174 ? -17.374 5.266 27.414 1.00 95.81 174 GLU A C 1
ATOM 1359 O O . GLU A 1 174 ? -18.008 4.569 26.622 1.00 95.81 174 GLU A O 1
ATOM 1364 N N . TYR A 1 175 ? -16.183 4.895 27.877 1.00 95.94 175 TYR A N 1
ATOM 1365 C CA . TYR A 1 175 ? -15.531 3.634 27.549 1.00 95.94 175 TYR A CA 1
ATOM 1366 C C . TYR A 1 175 ? -14.936 3.009 28.805 1.00 95.94 175 TYR A C 1
ATOM 1368 O O . TYR A 1 175 ? -14.325 3.697 29.623 1.00 95.94 175 TYR A O 1
ATOM 1376 N N . THR A 1 176 ? -15.125 1.697 28.952 1.00 94.06 176 THR A N 1
ATOM 1377 C CA . THR A 1 176 ? -14.571 0.915 30.060 1.00 94.06 176 THR A CA 1
ATOM 1378 C C . THR A 1 176 ? -13.761 -0.254 29.516 1.00 94.06 176 THR A C 1
ATOM 1380 O O . THR A 1 176 ? -14.294 -1.076 28.772 1.00 94.06 176 THR A O 1
ATOM 1383 N N . GLN A 1 177 ? -12.492 -0.360 29.911 1.00 92.62 177 GLN A N 1
ATOM 1384 C CA . GLN A 1 177 ? -11.640 -1.508 29.594 1.00 92.62 177 GLN A CA 1
ATOM 1385 C C . GLN A 1 177 ? -10.682 -1.792 30.753 1.00 92.62 177 GLN A C 1
ATOM 1387 O O . GLN A 1 177 ? -9.756 -1.025 31.010 1.00 92.62 177 GLN A O 1
ATOM 1392 N N . GLY A 1 178 ? -10.893 -2.912 31.451 1.00 93.81 178 GLY A N 1
ATOM 1393 C CA . GLY A 1 178 ? -10.156 -3.213 32.679 1.00 93.81 178 GLY A CA 1
ATOM 1394 C C . GLY A 1 178 ? -10.417 -2.142 33.739 1.00 93.81 178 GLY A C 1
ATOM 1395 O O . GLY A 1 178 ? -11.568 -1.890 34.083 1.00 93.81 178 GLY A O 1
ATOM 1396 N N . GLU A 1 179 ? -9.354 -1.502 34.222 1.00 95.19 179 GLU A N 1
ATOM 1397 C CA . GLU A 1 179 ? -9.433 -0.401 35.193 1.00 95.19 179 GLU A CA 1
ATOM 1398 C C . GLU A 1 179 ? -9.692 0.969 34.547 1.00 95.19 179 GLU A C 1
ATOM 1400 O O . GLU A 1 179 ? -9.981 1.940 35.243 1.00 95.19 179 GLU A O 1
ATOM 1405 N N . TYR A 1 180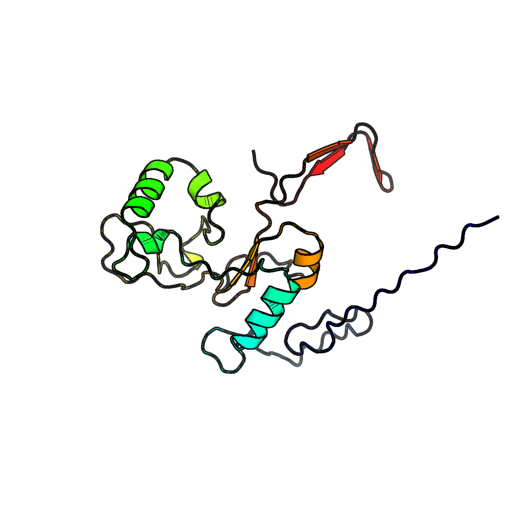 ? -9.589 1.076 33.220 1.00 93.06 180 TYR A N 1
ATOM 1406 C CA . TYR A 1 180 ? -9.810 2.340 32.531 1.00 93.06 180 TYR A CA 1
ATOM 1407 C C . TYR A 1 180 ? -11.305 2.645 32.424 1.00 93.06 180 TYR A C 1
ATOM 1409 O O . TYR A 1 180 ? -12.054 1.842 31.867 1.00 93.06 180 TYR A O 1
ATOM 1417 N N . GLN A 1 181 ? -11.705 3.831 32.889 1.00 95.56 181 GLN A N 1
ATOM 1418 C CA . GLN A 1 181 ? -13.024 4.429 32.681 1.00 95.56 181 GLN A CA 1
ATOM 1419 C C . GLN A 1 181 ? -12.866 5.882 32.247 1.00 95.56 181 GLN A C 1
ATOM 1421 O O . GLN A 1 181 ? -12.285 6.699 32.963 1.00 95.56 181 GLN A O 1
ATOM 1426 N N . GLY A 1 182 ? -13.379 6.216 31.069 1.00 95.88 182 GLY A N 1
ATOM 1427 C CA . GLY A 1 182 ? -13.285 7.574 30.555 1.00 95.88 182 GLY A CA 1
ATOM 1428 C C . GLY A 1 182 ? -13.593 7.679 29.071 1.00 95.88 182 GLY A C 1
ATOM 1429 O O . GLY A 1 182 ? -14.174 6.779 28.470 1.00 95.88 182 GLY A O 1
ATOM 1430 N N . ARG A 1 183 ? -13.200 8.811 28.489 1.00 97.25 183 ARG A N 1
ATOM 1431 C CA . ARG A 1 183 ? -13.392 9.121 27.070 1.00 97.25 183 ARG A CA 1
ATOM 1432 C C . ARG A 1 183 ? -12.317 8.453 26.227 1.00 97.25 183 ARG A C 1
ATOM 1434 O O . ARG A 1 183 ? -11.137 8.716 26.437 1.00 97.25 183 ARG A O 1
ATOM 1441 N N . ALA A 1 184 ? -12.719 7.690 25.224 1.00 96.06 184 ALA A N 1
ATOM 1442 C CA . ALA A 1 184 ? -11.809 7.031 24.298 1.00 96.06 184 ALA A CA 1
ATOM 1443 C C . ALA A 1 184 ? -12.126 7.394 22.843 1.00 96.06 184 ALA A C 1
ATOM 1445 O O . ALA A 1 184 ? -13.104 8.070 22.526 1.00 96.06 184 ALA A O 1
ATOM 1446 N N . SER A 1 185 ? -11.274 6.954 21.926 1.00 94.19 185 SER A N 1
ATOM 1447 C CA . SER A 1 185 ? -11.547 7.010 20.493 1.00 94.19 185 SER A CA 1
ATOM 1448 C C . SER A 1 185 ? -11.110 5.702 19.856 1.00 94.19 185 SER A C 1
ATOM 1450 O O . SER A 1 185 ? -10.015 5.209 20.126 1.00 94.19 185 SER A O 1
ATOM 1452 N N . ARG A 1 186 ? -11.975 5.132 19.020 1.00 91.81 186 ARG A N 1
ATOM 1453 C CA . ARG A 1 186 ? -11.654 3.985 18.180 1.00 91.81 186 ARG A CA 1
ATOM 1454 C C . ARG A 1 186 ? -11.141 4.516 16.851 1.00 91.81 186 ARG A C 1
ATOM 1456 O O . ARG A 1 186 ? -11.882 5.158 16.111 1.00 91.81 186 ARG A O 1
ATOM 1463 N N . VAL A 1 187 ? -9.869 4.254 16.577 1.00 91.25 187 VAL A N 1
ATOM 1464 C CA . VAL A 1 187 ? -9.166 4.728 15.382 1.00 91.25 187 VAL A CA 1
ATOM 1465 C C . VAL A 1 187 ? -8.763 3.547 14.507 1.00 91.25 187 VAL A C 1
ATOM 1467 O O . VAL A 1 187 ? -8.332 2.505 15.004 1.00 91.25 187 VAL A O 1
ATOM 1470 N N . GLY A 1 188 ? -8.946 3.687 13.201 1.00 87.38 188 GLY A N 1
ATOM 1471 C CA . GLY A 1 188 ? -8.489 2.723 12.214 1.00 87.38 188 GLY A CA 1
ATOM 1472 C C . GLY A 1 188 ? -6.973 2.798 12.027 1.00 87.38 188 GLY A C 1
ATOM 1473 O O . GLY A 1 188 ? -6.363 3.848 12.211 1.00 87.38 188 GLY A O 1
ATOM 1474 N N . ALA A 1 189 ? -6.361 1.675 11.647 1.00 86.69 189 ALA A N 1
ATOM 1475 C CA . ALA A 1 189 ? -4.906 1.557 11.515 1.00 86.69 189 ALA A CA 1
ATOM 1476 C C . ALA A 1 189 ? -4.297 2.460 10.428 1.00 86.69 189 ALA A C 1
ATOM 1478 O O . ALA A 1 189 ? -3.090 2.673 10.424 1.00 86.69 189 ALA A O 1
ATOM 1479 N N . GLY A 1 190 ? -5.113 2.950 9.494 1.00 84.75 190 GLY A N 1
ATOM 1480 C CA . GLY A 1 190 ? -4.693 3.888 8.464 1.00 84.75 190 GLY A CA 1
ATOM 1481 C C . GLY A 1 190 ? -5.033 5.337 8.785 1.00 84.75 190 GLY A C 1
ATOM 1482 O O . GLY A 1 190 ? -4.847 6.164 7.910 1.00 84.75 190 GLY A O 1
ATOM 1483 N N . LEU A 1 191 ? -5.593 5.679 9.952 1.00 87.12 191 LEU A N 1
ATOM 1484 C CA . LEU A 1 191 ? -6.002 7.059 10.227 1.00 87.12 191 LEU A CA 1
ATOM 1485 C C . LEU A 1 191 ? -4.792 8.013 10.153 1.00 87.12 191 LEU A C 1
ATOM 1487 O O . LEU A 1 191 ? -3.791 7.816 10.834 1.00 87.12 191 LEU A O 1
ATOM 1491 N N . GLU A 1 192 ? -4.914 9.045 9.325 1.00 82.31 192 GLU A N 1
ATOM 1492 C CA . GLU A 1 192 ? -3.909 10.080 9.054 1.00 82.31 192 GLU A CA 1
ATOM 1493 C C . GLU A 1 192 ? -4.609 11.451 9.159 1.00 82.31 192 GLU A C 1
ATOM 1495 O O . GLU A 1 192 ? -5.839 11.510 9.054 1.00 82.31 192 GLU A O 1
ATOM 1500 N N . SER A 1 193 ? -3.849 12.523 9.409 1.00 69.56 193 SER A N 1
ATOM 1501 C CA . SER A 1 193 ? -4.347 13.905 9.554 1.00 69.56 193 SER A CA 1
ATOM 1502 C C . SER A 1 193 ? -4.499 14.643 8.233 1.00 69.56 193 SER A C 1
ATOM 1504 O O . SER A 1 193 ? -3.611 14.442 7.376 1.00 69.56 193 SER A O 1
#

pLDDT: mean 74.71, std 18.96, range [27.09, 97.25]

Organism: NCBI:txid45428

Mean predicted aligned error: 12.37 Å

Solvent-accessible surface area (backbone atoms only — not comparable to full-atom values): 12344 Å² total; per-residue (Å²): 138,81,87,83,80,79,81,83,79,77,81,74,92,55,91,82,43,91,88,58,75,80,81,56,82,91,64,75,66,85,65,84,82,70,85,72,77,79,55,34,77,95,44,92,73,32,82,53,73,67,56,55,47,52,50,19,60,75,46,72,66,30,59,42,70,69,70,58,79,35,34,25,56,25,100,52,98,61,44,31,74,65,58,38,49,51,50,63,71,37,62,88,50,63,61,67,49,70,72,35,90,67,55,56,96,73,46,68,89,28,67,68,34,53,64,85,47,99,76,60,90,65,74,59,51,64,57,23,41,44,53,32,34,36,60,34,87,49,72,65,39,51,66,73,71,53,88,85,84,74,91,62,96,62,38,53,43,33,77,42,80,42,43,62,76,31,55,52,74,44,82,32,80,72,38,78,60,92,91,47,72,44,72,46,69,53,71,29,91,26,61,78,134

Sequence (193 aa):
MRPQLLPLFLALYIGSFSAISLGDASAARLDHARRECRAQPGKANWPVAEEWSKLNVSLGGALLQPSPLAAAFYPSPLKDESECKFILEGAGGERVFIDDPLTIFTQWPLGDTCYMMAYPQTNCTQGGFPSYMVNVTTIRQIQNAGHEFFGRSTEAGSLRIWTHYLKCFEYLPEYTQGEYQGRASRVGAGLES

Radius of gyration: 21.02 Å; Cα contacts (8 Å, |Δi|>4): 235; chains: 1; bounding box: 52×46×56 Å

Nearest PDB structures (foldseek):
  6f73-assembly2_B  TM=8.629E-01  e=3.060E-14  Thermothelomyces thermophilus ATCC 42464
  6f74-assembly2_B  TM=8.368E-01  e=3.822E-09  Thermothelomyces thermophilus ATCC 42464

Foldseek 3Di:
DDDDDDDPPPPDPPVPDPPDDPDDPVPPDPPVVDPDDDDAPPDPSADDPVVVVVLCVQLVNQKDQDFDLQQCQFPDPNPDPVSLVVCVVCVVDCCNQLVDQFHDPPCVVQVPQGDHDNHDPHHRDCRQTARMEGADPDPSNVVSLDDPPDDCQTGHHHYHYRQQPQADKDWDQFDDDPPDTGTDMDGGPNHDD

Secondary structure (DSSP, 8-state):
-PPP--------TTTT-TT-----GGG----TT--PPPP-TTSTTSPPHHHHHHHHHHTTS-EE-PPPGGGGGSSSTT--HHHHHHHHHHTTSSHHHHHSSS--S--GGGTS-S---SS--S----TTS-SEEEE--SHHHHHHH----SS----TTPEEEE-TT---EEEEEEEEETTEEEEEEEE-TT---